Protein AF-A0A7C3ABL1-F1 (afdb_monomer_lite)

Foldseek 3Di:
DDPDDPPVVVVVVVVVVVVVVVVVVVVVVVVVVVVVVVVVVVVQQVQQVVQLVVLVVVLVVQQVVDPCQLPPPQCHSAVPCVPPPDQDKDAHHSPHGQCQPDDPQWGKTKIKGADPPASQKIKIKMWGGHPPHIDIDIDIDGDDPPDLPQELEEEAAEEEAEEADEFFDDDPVVPDPVVDDGHLSNEYEYLAEYEYYYAYERSYEDEYRVPHFYHYYYNYYYPYYGYYDNHRDDNDPPPDPDPAPEAAEAEDPDDDDDDPDDHDHPYHYYD

Structure (mmCIF, N/CA/C/O backbone):
data_AF-A0A7C3ABL1-F1
#
_entry.id   AF-A0A7C3ABL1-F1
#
loop_
_atom_site.group_PDB
_atom_site.id
_atom_site.type_symbol
_atom_site.label_atom_id
_atom_site.label_alt_id
_atom_site.label_comp_id
_atom_site.label_asym_id
_atom_site.label_entity_id
_atom_site.label_seq_id
_atom_site.pdbx_PDB_ins_code
_atom_site.Cartn_x
_atom_site.Cartn_y
_atom_site.Cartn_z
_atom_site.occupancy
_atom_site.B_iso_or_equiv
_atom_site.auth_seq_id
_atom_site.auth_comp_id
_atom_site.auth_asym_id
_atom_site.auth_atom_id
_atom_site.pdbx_PDB_model_num
ATOM 1 N N . MET A 1 1 ? 24.949 4.649 -98.050 1.00 45.03 1 MET A N 1
ATOM 2 C CA . MET A 1 1 ? 24.923 3.691 -96.925 1.00 45.03 1 MET A CA 1
ATOM 3 C C . MET A 1 1 ? 25.414 4.426 -95.684 1.00 45.03 1 MET A C 1
ATOM 5 O O . MET A 1 1 ? 26.609 4.602 -95.516 1.00 45.03 1 MET A O 1
ATOM 9 N N . VAL A 1 2 ? 24.492 4.999 -94.906 1.00 44.59 2 VAL A N 1
ATOM 10 C CA . VAL A 1 2 ? 24.814 5.814 -93.723 1.00 44.59 2 VAL A CA 1
ATOM 11 C C . VAL A 1 2 ? 24.818 4.888 -92.509 1.00 44.59 2 VAL A C 1
ATOM 13 O O . VAL A 1 2 ? 23.758 4.518 -92.013 1.00 44.59 2 VAL A O 1
ATOM 16 N N . LEU A 1 3 ? 26.003 4.484 -92.054 1.00 49.31 3 LEU A N 1
ATOM 17 C CA . LEU A 1 3 ? 26.193 3.806 -90.770 1.00 49.31 3 LEU A CA 1
ATOM 18 C C . LEU A 1 3 ? 26.014 4.849 -89.655 1.00 49.31 3 LEU A C 1
ATOM 20 O O . LEU A 1 3 ? 26.930 5.607 -89.341 1.00 49.31 3 LEU A O 1
ATOM 24 N N . ARG A 1 4 ? 24.796 4.952 -89.106 1.00 54.91 4 ARG A N 1
ATOM 25 C CA . ARG A 1 4 ? 24.509 5.788 -87.931 1.00 54.91 4 ARG A CA 1
ATOM 26 C C . ARG A 1 4 ? 25.200 5.178 -86.705 1.00 54.91 4 ARG A C 1
ATOM 28 O O . ARG A 1 4 ? 24.968 4.021 -86.376 1.00 54.91 4 ARG A O 1
ATOM 35 N N . ARG A 1 5 ? 26.042 5.968 -86.032 1.00 58.97 5 ARG A N 1
ATOM 36 C CA . ARG A 1 5 ? 26.675 5.643 -84.741 1.00 58.97 5 ARG A CA 1
ATOM 37 C C . ARG A 1 5 ? 25.599 5.397 -83.673 1.00 58.97 5 ARG A C 1
ATOM 39 O O . ARG A 1 5 ? 24.963 6.349 -83.230 1.00 58.97 5 ARG A O 1
ATOM 46 N N . HIS A 1 6 ? 25.420 4.144 -83.254 1.00 64.12 6 HIS A N 1
ATOM 47 C CA . HIS A 1 6 ? 24.539 3.751 -82.142 1.00 64.12 6 HIS A CA 1
ATOM 48 C C . HIS A 1 6 ? 25.281 3.633 -80.793 1.00 64.12 6 HIS A C 1
ATOM 50 O O . HIS A 1 6 ? 24.640 3.537 -79.747 1.00 64.12 6 HIS A O 1
ATOM 56 N N . ASP A 1 7 ? 26.613 3.737 -80.795 1.00 69.62 7 ASP A N 1
ATOM 57 C CA . ASP A 1 7 ? 27.464 3.487 -79.619 1.00 69.62 7 ASP A CA 1
ATOM 58 C C . ASP A 1 7 ? 27.276 4.519 -78.491 1.00 69.62 7 ASP A C 1
ATOM 60 O O . ASP A 1 7 ? 27.418 4.200 -77.314 1.00 69.62 7 ASP A O 1
ATOM 64 N N . GLY A 1 8 ? 26.879 5.753 -78.827 1.00 75.25 8 GLY A N 1
ATOM 65 C CA . GLY A 1 8 ? 26.623 6.803 -77.832 1.00 75.25 8 GLY A CA 1
ATOM 66 C C . GLY A 1 8 ? 25.367 6.561 -76.988 1.00 75.25 8 GLY A C 1
ATOM 67 O O . GLY A 1 8 ? 25.322 6.957 -75.826 1.00 75.25 8 GLY A O 1
ATOM 68 N N . ASN A 1 9 ? 24.361 5.871 -77.537 1.00 84.12 9 ASN A N 1
ATOM 69 C CA . ASN A 1 9 ? 23.112 5.617 -76.816 1.00 84.12 9 ASN A CA 1
ATOM 70 C C . ASN A 1 9 ? 23.285 4.517 -75.753 1.00 84.12 9 ASN A C 1
ATOM 72 O O . ASN A 1 9 ? 22.688 4.587 -74.683 1.00 84.12 9 ASN A O 1
ATOM 76 N N . ALA A 1 10 ? 24.155 3.535 -76.009 1.00 84.56 10 ALA A N 1
ATOM 77 C CA . ALA A 1 10 ? 24.455 2.466 -75.056 1.00 84.56 10 ALA A CA 1
ATOM 78 C C . ALA A 1 10 ? 25.129 2.995 -73.776 1.00 84.56 10 ALA A C 1
ATOM 80 O O . ALA A 1 10 ? 24.802 2.548 -72.679 1.00 84.56 10 ALA A O 1
ATOM 81 N N . ILE A 1 11 ? 26.018 3.988 -73.908 1.00 89.19 11 ILE A N 1
ATOM 82 C CA . ILE A 1 11 ? 26.695 4.632 -72.771 1.00 89.19 11 ILE A CA 1
ATOM 83 C C . ILE A 1 11 ? 25.706 5.444 -71.925 1.00 89.19 11 ILE A C 1
ATOM 85 O O . ILE A 1 11 ? 25.774 5.427 -70.700 1.00 89.19 11 ILE A O 1
ATOM 89 N N . LEU A 1 12 ? 24.752 6.135 -72.554 1.00 91.25 12 LEU A N 1
ATOM 90 C CA . LEU A 1 12 ? 23.741 6.899 -71.818 1.00 91.25 12 LEU A CA 1
ATOM 91 C C . LEU A 1 12 ? 22.806 5.985 -71.020 1.00 91.25 12 LEU A C 1
ATOM 93 O O . LEU A 1 12 ? 22.510 6.276 -69.863 1.00 91.25 12 LEU A O 1
ATOM 97 N N . ILE A 1 13 ? 22.389 4.861 -71.608 1.00 93.44 13 ILE A N 1
ATOM 98 C CA . ILE A 1 13 ? 21.539 3.876 -70.929 1.00 93.44 13 ILE A CA 1
ATOM 99 C C . ILE A 1 13 ? 22.289 3.228 -69.760 1.00 93.44 13 ILE A C 1
ATOM 101 O O . ILE A 1 13 ? 21.706 3.062 -68.689 1.00 93.44 13 ILE A O 1
ATOM 105 N N . SER A 1 14 ? 23.574 2.894 -69.926 1.00 94.62 14 SER A N 1
ATOM 106 C CA . SER A 1 14 ? 24.360 2.290 -68.847 1.00 94.62 14 SER A CA 1
ATOM 107 C C . SER A 1 14 ? 24.605 3.266 -67.697 1.00 94.62 14 SER A C 1
ATOM 109 O O . SER A 1 14 ? 24.432 2.883 -66.543 1.00 94.62 14 SER A O 1
ATOM 111 N N . ILE A 1 15 ? 24.920 4.533 -67.984 1.00 95.81 15 ILE A N 1
ATOM 112 C CA . ILE A 1 15 ? 25.065 5.566 -66.950 1.00 95.81 15 ILE A CA 1
ATOM 113 C C . ILE A 1 15 ? 23.743 5.761 -66.216 1.00 95.81 15 ILE A C 1
ATOM 115 O O . ILE A 1 15 ? 23.736 5.748 -64.990 1.00 95.81 15 ILE A O 1
ATOM 119 N N . PHE A 1 16 ? 22.628 5.874 -66.941 1.00 96.81 16 PHE A N 1
ATOM 120 C CA . PHE A 1 16 ? 21.317 6.024 -66.320 1.00 96.81 16 PHE A CA 1
ATOM 121 C C . PHE A 1 16 ? 20.991 4.836 -65.408 1.00 96.81 16 PHE A C 1
ATOM 123 O O . PHE A 1 16 ? 20.639 5.035 -64.248 1.00 96.81 16 PHE A O 1
ATOM 130 N N . ALA A 1 17 ? 21.203 3.605 -65.885 1.00 96.38 17 ALA A N 1
ATOM 131 C CA . ALA A 1 17 ? 20.995 2.397 -65.093 1.00 96.38 17 ALA A CA 1
ATOM 132 C C . ALA A 1 17 ? 21.874 2.368 -63.831 1.00 96.38 17 ALA A C 1
ATOM 134 O O . ALA A 1 17 ? 21.379 2.067 -62.745 1.00 96.38 17 ALA A O 1
ATOM 135 N N . VAL A 1 18 ? 23.155 2.733 -63.947 1.00 97.56 18 VAL A N 1
ATOM 136 C CA . VAL A 1 18 ? 24.080 2.805 -62.806 1.00 97.56 18 VAL A CA 1
ATOM 137 C C . VAL A 1 18 ? 23.655 3.895 -61.823 1.00 97.56 18 VAL A C 1
ATOM 139 O O . VAL A 1 18 ? 23.628 3.647 -60.621 1.00 97.56 18 VAL A O 1
ATOM 142 N N . THR A 1 19 ? 23.270 5.084 -62.294 1.00 97.69 19 THR A N 1
ATOM 143 C CA . THR A 1 19 ? 22.802 6.172 -61.425 1.00 97.69 19 THR A CA 1
ATOM 144 C C . THR A 1 19 ? 21.526 5.785 -60.683 1.00 97.69 19 THR A C 1
ATOM 146 O O . THR A 1 19 ? 21.446 5.985 -59.472 1.00 97.69 19 THR A O 1
ATOM 149 N N . THR A 1 20 ? 20.548 5.177 -61.360 1.00 97.81 20 THR A N 1
ATOM 150 C CA . THR A 1 20 ? 19.328 4.684 -60.707 1.00 97.81 20 THR A CA 1
ATOM 151 C C . THR A 1 20 ? 19.652 3.623 -59.658 1.00 97.81 20 THR A C 1
ATOM 153 O O . THR A 1 20 ? 19.110 3.672 -58.555 1.00 97.81 20 THR A O 1
ATOM 156 N N . LEU A 1 21 ? 20.573 2.705 -59.958 1.00 97.75 21 LEU A N 1
ATOM 157 C CA . LEU A 1 21 ? 20.988 1.661 -59.023 1.00 97.75 21 LEU A CA 1
ATOM 158 C C . LEU A 1 21 ? 21.713 2.237 -57.799 1.00 97.75 21 LEU A C 1
ATOM 160 O O . LEU A 1 21 ? 21.476 1.780 -56.684 1.00 97.75 21 LEU A O 1
ATOM 164 N N . LEU A 1 22 ? 22.527 3.282 -57.973 1.00 97.88 22 LEU A N 1
ATOM 165 C CA . LEU A 1 22 ? 23.173 3.990 -56.863 1.00 97.88 22 LEU A CA 1
ATOM 166 C C . LEU A 1 22 ? 22.161 4.729 -55.977 1.00 97.88 22 LEU A C 1
ATOM 168 O O . LEU A 1 22 ? 22.273 4.674 -54.752 1.00 97.88 22 LEU A O 1
ATOM 172 N N . ILE A 1 23 ? 21.156 5.383 -56.570 1.00 97.81 23 ILE A N 1
ATOM 173 C CA . ILE A 1 23 ? 20.091 6.061 -55.815 1.00 97.81 23 ILE A CA 1
ATOM 174 C C . ILE A 1 23 ? 19.278 5.038 -55.010 1.00 97.81 23 ILE A C 1
ATOM 176 O O . ILE A 1 23 ? 19.061 5.236 -53.814 1.00 97.81 23 ILE A O 1
ATOM 180 N N . LEU A 1 24 ? 18.885 3.923 -55.634 1.00 97.38 24 LEU A N 1
ATOM 181 C CA . LEU A 1 24 ? 18.166 2.835 -54.963 1.00 97.38 24 LEU A CA 1
ATOM 182 C C . LEU A 1 24 ? 19.008 2.196 -53.851 1.00 97.38 24 LEU A C 1
ATOM 184 O O . LEU A 1 24 ? 18.499 1.970 -52.755 1.00 97.38 24 LEU A O 1
ATOM 188 N N . GLY A 1 25 ? 20.298 1.955 -54.102 1.00 97.56 25 GLY A N 1
ATOM 189 C CA . GLY A 1 25 ? 21.221 1.410 -53.107 1.00 97.56 25 GLY A CA 1
ATOM 190 C C . GLY A 1 25 ? 21.386 2.325 -51.890 1.00 97.56 25 GLY A C 1
ATOM 191 O O . GLY A 1 25 ? 21.343 1.854 -50.755 1.00 97.56 25 GLY A O 1
ATOM 192 N N . SER A 1 26 ? 21.499 3.637 -52.113 1.00 96.75 26 SER A N 1
ATOM 193 C CA . SER A 1 26 ? 21.573 4.636 -51.039 1.00 96.75 26 SER A CA 1
ATOM 194 C C . SER A 1 26 ? 20.280 4.693 -50.216 1.00 96.75 26 SER A C 1
ATOM 196 O O . SER A 1 26 ? 20.323 4.649 -48.984 1.00 96.75 26 SER A O 1
ATOM 198 N N . ALA A 1 27 ? 19.119 4.707 -50.881 1.00 96.19 27 ALA A N 1
ATOM 199 C CA . ALA A 1 27 ? 17.820 4.694 -50.211 1.00 96.19 27 ALA A CA 1
ATOM 200 C C . ALA A 1 27 ? 17.627 3.431 -49.353 1.00 96.19 27 ALA A C 1
ATOM 202 O O . ALA A 1 27 ? 17.177 3.526 -48.211 1.00 96.19 27 ALA A O 1
ATOM 203 N N . PHE A 1 28 ? 18.026 2.261 -49.863 1.00 96.62 28 PHE A N 1
ATOM 204 C CA . PHE A 1 28 ? 17.959 1.003 -49.118 1.00 96.62 28 PHE A CA 1
ATOM 205 C C . PHE A 1 28 ? 18.843 1.028 -47.864 1.00 96.62 28 PHE A C 1
ATOM 207 O O . PHE A 1 28 ? 18.377 0.693 -46.775 1.00 96.62 28 PHE A O 1
ATOM 214 N N . LEU A 1 29 ? 20.091 1.497 -47.975 1.00 96.31 29 LEU A N 1
ATOM 215 C CA . LEU A 1 29 ? 20.993 1.614 -46.825 1.00 96.31 29 LEU A CA 1
ATOM 216 C C . LEU A 1 29 ? 20.457 2.603 -45.774 1.00 96.31 29 LEU A C 1
ATOM 218 O O . LEU A 1 29 ? 20.528 2.344 -44.570 1.00 96.31 29 LEU A O 1
ATOM 222 N N . SER A 1 30 ? 19.865 3.715 -46.219 1.00 93.38 30 SER A N 1
ATOM 223 C CA . SER A 1 30 ? 19.194 4.667 -45.329 1.00 93.38 30 SER A CA 1
ATOM 224 C C . SER A 1 30 ? 17.992 4.044 -44.606 1.00 93.38 30 SER A C 1
ATOM 226 O O . SER A 1 30 ? 17.796 4.318 -43.424 1.00 93.38 30 SER A O 1
ATOM 228 N N . SER A 1 31 ? 17.205 3.196 -45.274 1.00 95.12 31 SER A N 1
ATOM 229 C CA . SER A 1 31 ? 16.099 2.470 -44.633 1.00 95.12 31 SER A CA 1
ATOM 230 C C . SER A 1 31 ? 16.612 1.516 -43.556 1.00 95.12 31 SER A C 1
ATOM 232 O O . SER A 1 31 ? 16.148 1.563 -42.423 1.00 95.12 31 SER A O 1
ATOM 234 N N . VAL A 1 32 ? 17.635 0.713 -43.868 1.00 94.75 32 VAL A N 1
ATOM 235 C C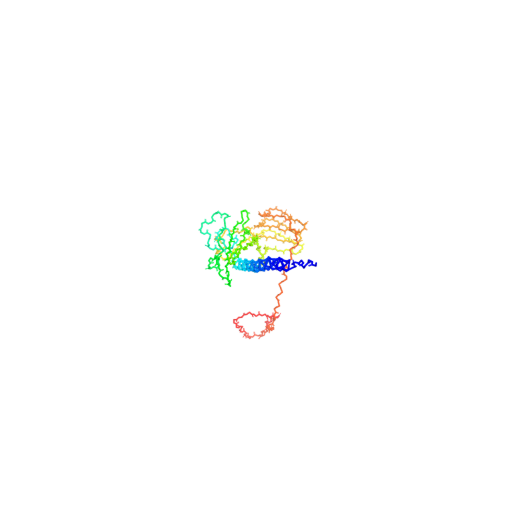A . VAL A 1 32 ? 18.209 -0.257 -42.918 1.00 94.75 32 VAL A CA 1
ATOM 236 C C . VAL A 1 32 ? 18.782 0.441 -41.684 1.00 94.75 32 VAL A C 1
ATOM 238 O O . VAL A 1 32 ? 18.549 0.013 -40.555 1.00 94.75 32 VAL A O 1
ATOM 241 N N . THR A 1 33 ? 19.517 1.538 -41.870 1.00 93.06 33 THR A N 1
ATOM 242 C CA . THR A 1 33 ? 20.060 2.306 -40.737 1.00 93.06 33 THR A CA 1
ATOM 243 C C . THR A 1 33 ? 18.963 2.916 -39.864 1.00 93.06 33 THR A C 1
ATOM 245 O O . THR A 1 33 ? 19.099 2.929 -38.638 1.00 93.06 33 THR A O 1
ATOM 248 N N . PHE A 1 34 ? 17.861 3.374 -40.463 1.00 93.19 34 PHE A N 1
ATOM 249 C CA . PHE A 1 34 ? 16.695 3.855 -39.728 1.00 93.19 34 PHE A CA 1
ATOM 250 C C . PHE A 1 34 ? 16.015 2.731 -38.935 1.00 93.19 34 PHE A C 1
ATOM 252 O O . PHE A 1 34 ? 15.737 2.907 -37.748 1.00 93.19 34 PHE A O 1
ATOM 259 N N . ASP A 1 35 ? 15.835 1.559 -39.543 1.00 93.81 35 ASP A N 1
ATOM 260 C CA . ASP A 1 35 ? 15.212 0.402 -38.898 1.00 93.81 35 ASP A CA 1
ATOM 261 C C . ASP A 1 35 ? 16.040 -0.106 -37.711 1.00 93.81 35 ASP A C 1
ATOM 263 O O . ASP A 1 35 ? 15.492 -0.343 -36.634 1.00 93.81 35 ASP A O 1
ATOM 267 N N . ILE A 1 36 ? 17.369 -0.183 -37.852 1.00 91.69 36 ILE A N 1
ATOM 268 C CA . ILE A 1 36 ? 18.276 -0.557 -36.753 1.00 91.69 36 ILE A CA 1
ATOM 269 C C . ILE A 1 36 ? 18.172 0.445 -35.597 1.00 91.69 36 ILE A C 1
ATOM 271 O O . ILE A 1 36 ? 18.098 0.054 -34.428 1.00 91.69 36 ILE A O 1
ATOM 275 N N . LYS A 1 37 ? 18.145 1.745 -35.907 1.00 91.00 37 LYS A N 1
ATOM 276 C CA . LYS A 1 37 ? 18.032 2.798 -34.893 1.00 91.00 37 LYS A CA 1
ATOM 277 C C . LYS A 1 37 ? 16.700 2.713 -34.150 1.00 91.00 37 LYS A C 1
ATOM 279 O O . LYS A 1 37 ? 16.681 2.778 -32.921 1.00 91.00 37 LYS A O 1
ATOM 284 N N . ASN A 1 38 ? 15.607 2.506 -34.880 1.00 91.25 38 ASN A N 1
ATOM 285 C CA . ASN A 1 38 ? 14.285 2.330 -34.293 1.00 91.25 38 ASN A CA 1
ATOM 286 C C . ASN A 1 38 ? 14.213 1.071 -33.431 1.00 91.25 38 ASN A C 1
ATOM 288 O O . ASN A 1 38 ? 13.704 1.140 -32.317 1.00 91.25 38 ASN A O 1
ATOM 292 N N . ALA A 1 39 ? 14.760 -0.055 -33.895 1.00 92.06 39 ALA A N 1
ATOM 293 C CA . ALA A 1 39 ? 14.796 -1.296 -33.128 1.00 92.06 39 ALA A CA 1
ATOM 294 C C . ALA A 1 39 ? 15.564 -1.126 -31.805 1.00 92.06 39 ALA A C 1
ATOM 296 O O . ALA A 1 39 ? 15.082 -1.543 -30.752 1.00 92.06 39 ALA A O 1
ATOM 297 N N . SER A 1 40 ? 16.711 -0.437 -31.831 1.00 90.38 40 SER A N 1
ATOM 298 C CA . SER A 1 40 ? 17.459 -0.089 -30.616 1.00 90.38 40 SER A CA 1
ATOM 299 C C . SER A 1 40 ? 16.643 0.798 -29.670 1.00 90.38 40 SER A C 1
ATOM 301 O O . SER A 1 40 ? 16.604 0.537 -28.468 1.00 90.38 40 SER A O 1
ATOM 303 N N . TRP A 1 41 ? 15.944 1.813 -30.181 1.00 90.75 41 TRP A N 1
ATOM 304 C CA . TRP A 1 41 ? 15.086 2.669 -29.358 1.00 90.75 41 TRP A CA 1
ATOM 305 C C . TRP A 1 41 ? 13.919 1.912 -28.727 1.00 90.75 41 TRP A C 1
ATOM 307 O O . TRP A 1 41 ? 13.630 2.128 -27.551 1.00 90.75 41 TRP A O 1
ATOM 317 N N . GLN A 1 42 ? 13.288 0.996 -29.466 1.00 92.12 42 GLN A N 1
ATOM 318 C CA . GLN A 1 42 ? 12.236 0.134 -28.923 1.00 92.12 42 GLN A CA 1
ATOM 319 C C . GLN A 1 42 ? 12.780 -0.761 -27.808 1.00 92.12 42 GLN A C 1
ATOM 321 O O . GLN A 1 42 ? 12.179 -0.833 -26.738 1.00 92.12 42 GLN A O 1
ATOM 326 N N . LEU A 1 43 ? 13.951 -1.370 -28.009 1.00 93.44 43 LEU A N 1
ATOM 327 C CA . LEU A 1 43 ? 14.598 -2.195 -26.991 1.00 93.44 43 LEU A CA 1
ATOM 328 C C . LEU A 1 43 ? 14.885 -1.394 -25.712 1.00 93.44 43 LEU A C 1
ATOM 330 O O . LEU A 1 43 ? 14.506 -1.824 -24.624 1.00 93.44 43 LEU A O 1
ATOM 334 N N . HIS A 1 44 ? 15.479 -0.203 -25.822 1.00 93.50 44 HIS A N 1
ATOM 335 C CA . HIS A 1 44 ? 15.767 0.636 -24.653 1.00 93.50 44 HIS A CA 1
ATOM 336 C C . HIS A 1 44 ? 14.500 1.167 -23.972 1.00 93.50 44 HIS A C 1
ATOM 338 O O . HIS A 1 44 ? 14.472 1.306 -22.750 1.00 93.50 44 HIS A O 1
ATOM 344 N N . ARG A 1 45 ? 13.424 1.413 -24.726 1.00 94.69 45 ARG A N 1
ATOM 345 C CA . ARG A 1 45 ? 12.126 1.805 -24.164 1.00 94.69 45 ARG A CA 1
ATOM 346 C C . ARG A 1 45 ? 11.506 0.676 -23.343 1.00 94.69 45 ARG A C 1
ATOM 348 O O . ARG A 1 45 ? 11.020 0.928 -22.244 1.00 94.69 45 ARG A O 1
ATOM 355 N N . VAL A 1 46 ? 11.557 -0.556 -23.847 1.00 95.75 46 VAL A N 1
ATOM 356 C CA . VAL A 1 46 ? 11.091 -1.748 -23.122 1.00 95.75 46 VAL A CA 1
ATOM 357 C C . VAL A 1 46 ? 11.936 -1.984 -21.866 1.00 95.75 46 VAL A C 1
ATOM 359 O O . VAL A 1 46 ? 11.391 -2.237 -20.798 1.00 95.75 46 VAL A O 1
ATOM 362 N N . GLN A 1 47 ? 13.257 -1.811 -21.946 1.00 96.25 47 GLN A N 1
ATOM 363 C CA . GLN A 1 47 ? 14.126 -1.875 -20.764 1.00 96.25 47 GLN A CA 1
ATOM 364 C C . GLN A 1 47 ? 13.763 -0.809 -19.719 1.00 96.25 47 GLN A C 1
ATOM 366 O O . GLN A 1 47 ? 13.632 -1.130 -18.543 1.00 96.25 47 GLN A O 1
ATOM 371 N N . ALA A 1 48 ? 13.560 0.447 -20.133 1.00 97.00 48 ALA A N 1
ATOM 372 C CA . ALA A 1 48 ? 13.153 1.524 -19.232 1.00 97.00 48 ALA A CA 1
ATOM 373 C C . ALA A 1 48 ? 11.799 1.236 -18.556 1.00 97.00 48 ALA A C 1
ATOM 375 O O . ALA A 1 48 ? 11.637 1.532 -17.373 1.00 97.00 48 ALA A O 1
ATOM 376 N N . PHE A 1 49 ? 10.855 0.617 -19.277 1.00 97.50 49 PHE A N 1
ATOM 377 C CA . PHE A 1 49 ? 9.587 0.150 -18.713 1.00 97.50 49 PHE A CA 1
ATOM 378 C C . PHE A 1 49 ? 9.807 -0.870 -17.587 1.00 97.50 49 PHE A C 1
ATOM 380 O O . PHE A 1 49 ? 9.332 -0.652 -16.475 1.00 97.50 49 PHE A O 1
ATOM 387 N N . TYR A 1 50 ? 10.583 -1.929 -17.839 1.00 97.81 50 TYR A N 1
ATOM 388 C CA . TYR A 1 50 ? 10.850 -2.961 -16.830 1.00 97.81 50 TYR A CA 1
ATOM 389 C C . TYR A 1 50 ? 11.615 -2.427 -15.614 1.00 97.81 50 TYR A C 1
ATOM 391 O O . TYR A 1 50 ? 11.374 -2.862 -14.491 1.00 97.81 50 TYR A O 1
ATOM 399 N N . LEU A 1 51 ? 12.505 -1.452 -15.809 1.00 97.94 51 LEU A N 1
ATOM 400 C CA . LEU A 1 51 ? 13.193 -0.775 -14.707 1.00 97.94 51 LEU A CA 1
ATOM 401 C C . LEU A 1 51 ? 12.217 0.017 -13.827 1.00 97.94 51 LEU A C 1
ATOM 403 O O . LEU A 1 51 ? 12.308 -0.048 -12.602 1.00 97.94 51 LEU A O 1
ATOM 407 N N . ALA A 1 52 ? 11.259 0.724 -14.434 1.00 97.56 52 ALA A N 1
ATOM 408 C CA . ALA A 1 52 ? 10.208 1.414 -13.688 1.00 97.56 52 ALA A CA 1
ATOM 409 C C . ALA A 1 52 ? 9.306 0.417 -12.935 1.00 97.56 52 ALA A C 1
ATOM 411 O O . ALA A 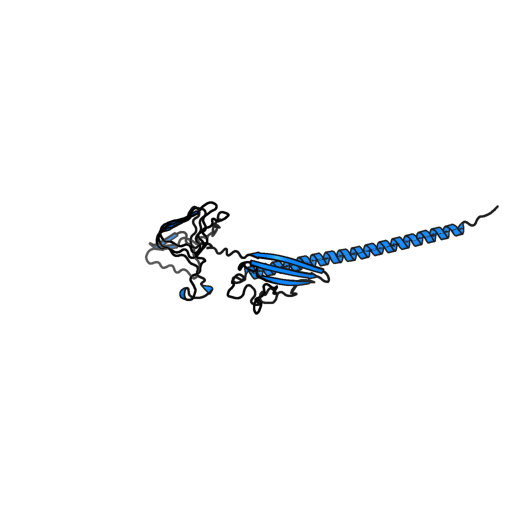1 52 ? 8.944 0.648 -11.785 1.00 97.56 52 ALA A O 1
ATOM 412 N N . GLU A 1 53 ? 8.972 -0.721 -13.547 1.00 97.56 53 GLU A N 1
ATOM 413 C CA . GLU A 1 53 ? 8.183 -1.777 -12.901 1.00 97.56 53 GLU A CA 1
ATOM 414 C C . GLU A 1 53 ? 8.925 -2.404 -11.708 1.00 97.56 53 GLU A C 1
ATOM 416 O O . GLU A 1 53 ? 8.343 -2.604 -10.641 1.00 97.56 53 GLU A O 1
ATOM 421 N N . ALA A 1 54 ? 10.231 -2.648 -11.840 1.00 96.25 54 ALA A N 1
ATOM 422 C CA . ALA A 1 54 ? 11.064 -3.122 -10.738 1.00 96.25 54 ALA A CA 1
ATOM 423 C C . ALA A 1 54 ? 11.069 -2.132 -9.561 1.00 96.25 54 ALA A C 1
ATOM 425 O O . ALA A 1 54 ? 10.945 -2.546 -8.405 1.00 96.25 54 ALA A O 1
ATOM 426 N N . GLY A 1 55 ? 11.146 -0.828 -9.848 1.00 95.50 55 GLY A N 1
ATOM 427 C CA . GLY A 1 55 ? 11.040 0.216 -8.832 1.00 95.50 55 GLY A CA 1
ATOM 428 C C . GLY A 1 55 ? 9.684 0.227 -8.128 1.00 95.50 55 GLY A C 1
ATOM 429 O O . GLY A 1 55 ? 9.643 0.268 -6.900 1.00 95.50 55 GLY A O 1
ATOM 430 N N . VAL A 1 56 ? 8.583 0.103 -8.876 1.00 96.19 56 VAL A N 1
ATOM 431 C CA . VAL A 1 56 ? 7.233 -0.061 -8.310 1.00 96.19 56 VAL A CA 1
ATOM 432 C C . VAL A 1 56 ? 7.162 -1.276 -7.383 1.00 96.19 56 VAL A C 1
ATOM 434 O O . VAL A 1 56 ? 6.702 -1.157 -6.250 1.00 96.19 56 VAL A O 1
ATOM 437 N N . ASN A 1 57 ? 7.639 -2.438 -7.828 1.00 95.38 57 ASN A N 1
ATOM 438 C CA . ASN A 1 57 ? 7.568 -3.671 -7.044 1.00 95.38 57 ASN A CA 1
ATOM 439 C C . ASN A 1 57 ? 8.398 -3.588 -5.757 1.00 95.38 57 ASN A C 1
ATOM 441 O O . ASN A 1 57 ? 7.938 -4.012 -4.694 1.00 95.38 57 ASN A O 1
ATOM 445 N N . ARG A 1 58 ? 9.599 -2.997 -5.825 1.00 93.00 58 ARG A N 1
ATOM 446 C CA . ARG A 1 58 ? 10.423 -2.731 -4.637 1.00 93.00 58 ARG A CA 1
ATOM 447 C C . ARG A 1 58 ? 9.704 -1.810 -3.660 1.00 93.00 58 ARG A C 1
ATOM 449 O O . ARG A 1 58 ? 9.685 -2.089 -2.468 1.00 93.00 58 ARG A O 1
ATOM 456 N N . ALA A 1 59 ? 9.086 -0.753 -4.168 1.00 91.69 59 ALA A N 1
ATOM 457 C CA . ALA A 1 59 ? 8.364 0.212 -3.359 1.00 91.69 59 ALA A CA 1
ATOM 458 C C . ALA A 1 59 ? 7.136 -0.391 -2.674 1.00 91.69 59 ALA A C 1
ATOM 460 O O . ALA A 1 59 ? 6.960 -0.208 -1.477 1.00 91.69 59 ALA A O 1
ATOM 461 N N . ILE A 1 60 ? 6.340 -1.190 -3.390 1.00 90.19 60 ILE A N 1
ATOM 462 C CA . ILE A 1 60 ? 5.219 -1.930 -2.795 1.00 90.19 60 ILE A CA 1
ATOM 463 C C . ILE A 1 60 ? 5.722 -2.880 -1.704 1.00 90.19 60 ILE A C 1
ATOM 465 O O . ILE A 1 60 ? 5.099 -2.985 -0.652 1.00 90.19 60 ILE A O 1
ATOM 469 N N . LYS A 1 61 ? 6.850 -3.567 -1.924 1.00 88.94 61 LYS A N 1
ATOM 470 C CA . LYS A 1 61 ? 7.453 -4.436 -0.906 1.00 88.94 61 LYS A CA 1
ATOM 471 C C . LYS A 1 61 ? 7.897 -3.646 0.331 1.00 88.94 61 LYS A C 1
ATOM 473 O O . LYS A 1 61 ? 7.635 -4.100 1.437 1.00 88.94 61 LYS A O 1
ATOM 478 N N . ALA A 1 62 ? 8.543 -2.496 0.146 1.00 85.94 62 ALA A N 1
ATOM 479 C CA . ALA A 1 62 ? 8.970 -1.634 1.246 1.00 85.94 62 ALA A CA 1
ATOM 480 C C . ALA A 1 62 ? 7.761 -1.131 2.053 1.00 85.94 62 ALA A C 1
ATOM 482 O O . ALA A 1 62 ? 7.709 -1.344 3.258 1.00 85.94 62 ALA A O 1
ATOM 483 N N . LEU A 1 63 ? 6.739 -0.601 1.374 1.00 84.94 63 LEU A N 1
ATOM 484 C CA . LEU A 1 63 ? 5.507 -0.105 1.998 1.00 84.94 63 LEU A CA 1
ATOM 485 C C . LEU A 1 63 ? 4.692 -1.193 2.709 1.00 84.94 63 LEU A C 1
ATOM 487 O O . LEU A 1 63 ? 3.956 -0.894 3.634 1.00 84.94 63 LEU A O 1
ATOM 491 N N . ARG A 1 64 ? 4.785 -2.458 2.284 1.00 82.44 64 ARG A N 1
ATOM 492 C CA . ARG A 1 64 ? 4.135 -3.577 2.991 1.00 82.44 64 ARG A CA 1
ATOM 493 C C . ARG A 1 64 ? 4.850 -3.976 4.278 1.00 82.44 64 ARG A C 1
ATOM 495 O O . ARG A 1 64 ? 4.221 -4.577 5.140 1.00 82.44 64 ARG A O 1
ATOM 502 N N . ASN A 1 65 ? 6.153 -3.728 4.355 1.00 78.50 65 ASN A N 1
ATOM 503 C CA . ASN A 1 65 ? 6.967 -4.068 5.519 1.00 78.50 65 ASN A CA 1
ATOM 504 C C . ASN A 1 65 ? 7.033 -2.922 6.533 1.00 78.50 65 ASN A C 1
ATOM 506 O O . ASN A 1 65 ? 7.362 -3.162 7.690 1.00 78.50 65 ASN A O 1
ATOM 510 N N . ASP A 1 66 ? 6.757 -1.700 6.091 1.00 74.00 66 ASP A N 1
ATOM 511 C CA . ASP A 1 66 ? 6.569 -0.548 6.956 1.00 74.00 66 ASP A CA 1
ATOM 512 C C . ASP A 1 66 ? 5.141 -0.592 7.522 1.00 74.00 66 ASP A C 1
ATOM 514 O O . ASP A 1 66 ? 4.183 -0.687 6.761 1.00 74.00 66 ASP A O 1
ATOM 518 N N . LEU A 1 67 ? 4.981 -0.603 8.845 1.00 64.94 67 LEU A N 1
ATOM 519 C CA . LEU A 1 67 ? 3.662 -0.592 9.494 1.00 64.94 67 LEU A CA 1
ATOM 520 C C . LEU A 1 67 ? 3.161 0.833 9.753 1.00 64.94 67 LEU A C 1
ATOM 522 O O . LEU A 1 67 ? 1.962 1.039 9.917 1.00 64.94 67 LEU A O 1
ATOM 526 N N . ASP A 1 68 ? 4.062 1.813 9.725 1.00 66.88 68 ASP A N 1
ATOM 527 C CA . ASP A 1 68 ? 3.813 3.183 10.165 1.00 66.88 68 ASP A CA 1
ATOM 528 C C . ASP A 1 68 ? 3.713 4.155 8.988 1.00 66.88 68 ASP A C 1
ATOM 530 O O . ASP A 1 68 ? 3.578 5.368 9.178 1.00 66.88 68 ASP A O 1
ATOM 534 N N . TRP A 1 69 ? 3.713 3.642 7.752 1.00 69.94 69 TRP A N 1
ATOM 535 C CA . TRP A 1 69 ? 3.622 4.464 6.548 1.00 69.94 69 TRP A CA 1
ATOM 536 C C . TRP A 1 69 ? 2.361 5.318 6.455 1.00 69.94 69 TRP A C 1
ATOM 538 O O . TRP A 1 69 ? 2.374 6.367 5.811 1.00 69.94 69 TRP A O 1
ATOM 548 N N . THR A 1 70 ? 1.304 4.898 7.143 1.00 63.94 70 THR A N 1
ATOM 549 C CA . THR A 1 70 ? 0.013 5.585 7.255 1.00 63.94 70 THR A CA 1
ATOM 550 C C . THR A 1 70 ? -0.083 6.509 8.463 1.00 63.94 70 THR A C 1
ATOM 552 O O . THR A 1 70 ? -1.024 7.299 8.559 1.00 63.94 70 THR A O 1
ATOM 555 N N . SER A 1 71 ? 0.855 6.415 9.409 1.00 57.22 71 SER A N 1
ATOM 556 C CA . SER A 1 71 ? 0.782 7.165 10.654 1.00 57.22 71 SER A CA 1
ATOM 557 C C . SER A 1 71 ? 1.138 8.634 10.401 1.00 57.22 71 SER A C 1
ATOM 559 O O . SER A 1 71 ? 2.211 8.997 9.908 1.00 57.22 71 SER A O 1
ATOM 561 N N . PHE A 1 72 ? 0.198 9.524 10.723 1.00 51.50 72 PHE A N 1
ATOM 562 C CA . PHE A 1 72 ? 0.396 10.968 10.558 1.00 51.50 72 PHE A CA 1
ATOM 563 C C . PHE A 1 72 ? 1.385 11.548 11.568 1.00 51.50 72 PHE A C 1
ATOM 565 O O . PHE A 1 72 ? 1.984 12.589 11.290 1.00 51.50 72 PHE A O 1
ATOM 572 N N . ASN A 1 73 ? 1.565 10.858 12.698 1.00 45.97 73 ASN A N 1
ATOM 573 C CA . ASN A 1 73 ? 2.220 11.387 13.887 1.00 45.97 73 ASN A CA 1
ATOM 574 C C . ASN A 1 73 ? 3.683 10.959 14.067 1.00 45.97 73 ASN A C 1
ATOM 576 O O . ASN A 1 73 ? 4.355 11.609 14.859 1.00 45.97 73 ASN A O 1
ATOM 580 N N . ASP A 1 74 ? 4.194 9.959 13.334 1.00 45.69 74 ASP A N 1
ATOM 581 C CA . ASP A 1 74 ? 5.580 9.477 13.523 1.00 45.69 74 ASP A CA 1
ATOM 582 C C . ASP A 1 74 ? 6.438 9.472 12.244 1.00 45.69 74 ASP A C 1
ATOM 584 O O . ASP A 1 74 ? 7.478 8.832 12.152 1.00 45.69 74 ASP A O 1
ATOM 588 N N . GLY A 1 75 ? 6.037 10.245 11.231 1.00 44.25 75 GLY A N 1
ATOM 589 C CA . GLY A 1 75 ? 6.866 10.415 10.038 1.00 44.25 75 GLY A CA 1
ATOM 590 C C . GLY A 1 75 ? 6.842 9.211 9.096 1.00 44.25 75 GLY A C 1
ATOM 591 O O . GLY A 1 75 ? 7.873 8.617 8.823 1.00 44.25 75 GLY A O 1
ATOM 592 N N . SER A 1 76 ? 5.657 8.924 8.551 1.00 43.88 76 SER A N 1
ATOM 593 C CA . SER A 1 76 ? 5.371 8.174 7.315 1.00 43.88 76 SER A CA 1
ATOM 594 C C . SER A 1 76 ? 6.551 7.504 6.580 1.00 43.88 76 SER A C 1
ATOM 596 O O . SER A 1 76 ? 7.365 8.199 5.973 1.00 43.88 76 SER A O 1
ATOM 598 N N . ALA A 1 77 ? 6.490 6.179 6.439 1.00 46.47 77 ALA A N 1
ATOM 599 C CA . ALA A 1 77 ? 6.815 5.347 5.259 1.00 46.47 77 ALA A CA 1
ATOM 600 C C . ALA A 1 77 ? 8.277 5.234 4.826 1.00 46.47 77 ALA A C 1
ATOM 602 O O . ALA A 1 77 ? 8.661 4.344 4.067 1.00 46.47 77 ALA A O 1
ATOM 603 N N . THR A 1 78 ? 9.047 6.241 5.194 1.00 51.56 78 THR A N 1
ATOM 604 C CA . THR A 1 78 ? 10.409 6.526 4.809 1.00 51.56 78 THR A CA 1
ATOM 605 C C . THR A 1 78 ? 10.847 7.593 5.798 1.00 51.56 78 THR A C 1
ATOM 607 O O . THR A 1 78 ? 10.371 8.726 5.730 1.00 51.56 78 THR A O 1
ATOM 610 N N . ASN A 1 79 ? 11.773 7.280 6.694 1.00 48.75 79 ASN A N 1
ATOM 611 C CA . ASN A 1 79 ? 12.286 8.186 7.737 1.00 48.75 79 ASN A CA 1
ATOM 612 C C . ASN A 1 79 ? 12.915 9.502 7.205 1.00 48.75 79 ASN A C 1
ATOM 614 O O . ASN A 1 79 ? 13.502 10.275 7.955 1.00 48.75 79 ASN A O 1
ATOM 618 N N . ASN A 1 80 ? 12.799 9.768 5.904 1.00 49.50 80 ASN A N 1
ATOM 619 C CA . ASN A 1 80 ? 13.224 10.953 5.182 1.00 49.50 80 ASN A CA 1
ATOM 620 C C . ASN A 1 80 ? 12.099 12.010 5.059 1.00 49.50 80 ASN A C 1
ATOM 622 O O . ASN A 1 80 ? 12.044 12.768 4.094 1.00 49.50 80 ASN A O 1
ATOM 626 N N . ARG A 1 81 ? 11.181 12.084 6.037 1.00 56.22 81 ARG A N 1
ATOM 627 C CA . ARG A 1 81 ? 10.200 13.183 6.148 1.00 56.22 81 ARG A CA 1
ATOM 628 C C . ARG A 1 81 ? 10.803 14.450 6.769 1.00 56.22 81 ARG A C 1
ATOM 630 O O . ARG A 1 81 ? 10.071 15.393 7.055 1.00 56.22 81 ARG A O 1
ATOM 637 N N . GLN A 1 82 ? 12.111 14.503 7.021 1.00 45.91 82 GLN A N 1
ATOM 638 C CA . GLN A 1 82 ? 12.740 15.617 7.733 1.00 45.91 82 GLN A CA 1
ATOM 639 C C . GLN A 1 82 ? 12.746 16.892 6.859 1.00 45.91 82 GLN A C 1
ATOM 641 O O . GLN A 1 82 ? 13.733 17.226 6.215 1.00 45.91 82 GLN A O 1
ATOM 646 N N . GLY A 1 83 ? 11.596 17.578 6.806 1.00 48.44 83 GLY A N 1
ATOM 647 C CA . GLY A 1 83 ? 11.356 18.824 6.070 1.00 48.44 83 GLY A CA 1
ATOM 648 C C . GLY A 1 83 ? 10.211 18.811 5.045 1.00 48.44 83 GLY A C 1
ATOM 649 O O . GLY A 1 83 ? 9.915 19.866 4.492 1.00 48.44 83 GLY A O 1
ATOM 650 N N . ALA A 1 84 ? 9.546 17.679 4.781 1.00 47.53 84 ALA A N 1
ATOM 651 C CA . ALA A 1 84 ? 8.452 17.612 3.802 1.00 47.53 84 ALA A CA 1
ATOM 652 C C . ALA A 1 84 ? 7.096 17.938 4.457 1.00 47.53 84 ALA A C 1
ATOM 654 O O . ALA A 1 84 ? 6.271 17.058 4.711 1.00 47.53 84 ALA A O 1
ATOM 655 N N . GLU A 1 85 ? 6.887 19.215 4.778 1.00 52.56 85 GLU A N 1
ATOM 656 C CA . GLU A 1 85 ? 5.546 19.751 5.066 1.00 52.56 85 GLU A CA 1
ATOM 657 C C . GLU A 1 85 ? 4.740 20.018 3.784 1.00 52.56 85 GLU A C 1
ATOM 659 O O . GLU A 1 85 ? 3.527 20.208 3.835 1.00 52.56 85 GLU A O 1
ATOM 664 N N . ASP A 1 86 ? 5.397 19.949 2.626 1.00 56.16 86 ASP A N 1
ATOM 665 C CA . ASP A 1 86 ? 4.762 20.064 1.325 1.00 56.16 86 ASP A CA 1
ATOM 666 C C . ASP A 1 86 ? 4.363 18.691 0.784 1.00 56.16 86 ASP A C 1
ATOM 668 O O . ASP A 1 86 ? 5.110 17.715 0.866 1.00 56.16 86 ASP A O 1
ATOM 672 N N . PHE A 1 87 ? 3.185 18.632 0.166 1.00 63.12 87 PHE A N 1
ATOM 673 C CA . PHE A 1 87 ? 2.670 17.514 -0.629 1.00 63.12 87 PHE A CA 1
ATOM 674 C C . PHE A 1 87 ? 3.496 17.277 -1.910 1.00 63.12 87 PHE A C 1
ATOM 676 O O . PHE A 1 87 ? 2.944 17.035 -2.984 1.00 63.12 87 PHE A O 1
ATOM 683 N N . ASP A 1 88 ? 4.816 17.382 -1.819 1.00 80.75 88 ASP A N 1
ATOM 684 C CA . ASP A 1 88 ? 5.771 17.242 -2.901 1.00 80.75 88 ASP A CA 1
ATOM 685 C C . ASP A 1 88 ? 6.366 15.834 -2.951 1.00 80.75 88 ASP A C 1
ATOM 687 O O . ASP A 1 88 ? 6.179 14.996 -2.067 1.00 80.75 88 ASP A O 1
ATOM 691 N N . TRP A 1 89 ? 7.034 15.544 -4.065 1.00 86.31 89 TRP A N 1
ATOM 692 C CA . TRP A 1 89 ? 7.636 14.240 -4.310 1.00 86.31 89 TRP A CA 1
ATOM 693 C C . TRP A 1 89 ? 8.956 14.099 -3.549 1.00 86.31 89 TRP A C 1
ATOM 695 O O . TRP A 1 89 ? 9.891 14.853 -3.806 1.00 86.31 89 TRP A O 1
ATOM 705 N N . TYR A 1 90 ? 9.069 13.075 -2.707 1.00 85.31 90 TYR A N 1
ATOM 706 C CA . TYR A 1 90 ? 10.291 12.716 -1.981 1.00 85.31 90 TYR A CA 1
ATOM 707 C C . TYR A 1 90 ? 10.745 11.295 -2.352 1.00 85.31 90 TYR A C 1
ATOM 709 O O . TYR A 1 90 ? 9.917 10.487 -2.776 1.00 85.31 90 TYR A O 1
ATOM 717 N N . PRO A 1 91 ? 12.047 10.964 -2.285 1.00 88.75 91 PRO A N 1
ATOM 718 C CA . PRO A 1 91 ? 12.524 9.627 -2.628 1.00 88.75 91 PRO A CA 1
ATOM 719 C C . PRO A 1 91 ? 12.027 8.570 -1.632 1.00 88.75 91 PRO A C 1
ATOM 721 O O . PRO A 1 91 ? 11.916 8.834 -0.438 1.00 88.75 91 PRO A O 1
ATOM 724 N N . LEU A 1 92 ? 11.759 7.355 -2.121 1.00 87.38 92 LEU A N 1
ATOM 725 C CA . LEU A 1 92 ? 11.537 6.204 -1.242 1.00 87.38 92 LEU A CA 1
ATOM 726 C C . LEU A 1 92 ? 12.826 5.905 -0.457 1.00 87.38 92 LEU A C 1
ATOM 728 O O . LEU A 1 92 ? 13.897 5.869 -1.058 1.00 87.38 92 LEU A O 1
ATOM 732 N N . TYR A 1 93 ? 12.714 5.607 0.836 1.00 84.44 93 TYR A N 1
ATOM 733 C CA . TYR A 1 93 ? 13.809 5.138 1.686 1.00 84.44 93 TYR A CA 1
ATOM 734 C C . TYR A 1 93 ? 13.471 3.758 2.257 1.00 84.44 93 TYR A C 1
ATOM 736 O O . TYR A 1 93 ? 12.502 3.626 2.997 1.00 84.44 93 TYR A O 1
ATOM 744 N N . ASP A 1 94 ? 14.270 2.738 1.945 1.00 78.56 94 ASP A N 1
ATOM 745 C CA . ASP A 1 94 ? 14.107 1.368 2.471 1.00 78.56 94 ASP A CA 1
ATOM 746 C C . ASP A 1 94 ? 15.353 0.878 3.233 1.00 78.56 94 ASP A C 1
ATOM 748 O O . ASP A 1 94 ? 15.729 -0.293 3.187 1.00 78.56 94 ASP A O 1
ATOM 752 N N . GLY A 1 95 ? 16.016 1.810 3.923 1.00 76.81 95 GLY A N 1
ATOM 753 C CA . GLY A 1 95 ? 17.358 1.649 4.492 1.00 76.81 95 GLY A CA 1
ATOM 754 C C . GLY A 1 95 ? 18.432 2.364 3.669 1.00 76.81 95 GLY A C 1
ATOM 755 O O . GLY A 1 95 ? 19.505 2.660 4.189 1.00 76.81 95 GLY A O 1
ATOM 756 N N . GLN A 1 96 ? 18.124 2.690 2.411 1.00 81.94 96 GLN A N 1
ATOM 757 C CA . GLN A 1 96 ? 18.856 3.624 1.556 1.00 81.94 96 GLN A CA 1
ATOM 758 C C . GLN A 1 96 ? 17.870 4.375 0.652 1.00 81.94 96 GLN A C 1
ATOM 760 O O . GLN A 1 96 ? 16.786 3.867 0.360 1.00 81.94 96 GLN A O 1
ATOM 765 N N . ASP A 1 97 ? 18.249 5.566 0.183 1.00 84.06 97 ASP A N 1
ATOM 766 C CA . ASP A 1 97 ? 17.447 6.304 -0.796 1.00 84.06 97 ASP A CA 1
ATOM 767 C C . ASP A 1 97 ? 17.377 5.534 -2.124 1.00 84.06 97 ASP A C 1
ATOM 769 O O . ASP A 1 97 ? 18.392 5.154 -2.715 1.00 84.06 97 ASP A O 1
ATOM 773 N N . VAL A 1 98 ? 16.164 5.339 -2.637 1.00 86.56 98 VAL A N 1
ATOM 774 C CA . VAL A 1 98 ? 15.905 4.655 -3.909 1.00 86.56 98 VAL A CA 1
ATOM 775 C C . VAL A 1 98 ? 15.975 5.668 -5.055 1.00 86.56 98 VAL A C 1
ATOM 777 O O . VAL A 1 98 ? 14.994 5.946 -5.751 1.00 86.56 98 VAL A O 1
ATOM 780 N N . VAL A 1 99 ? 17.165 6.236 -5.247 1.00 92.12 99 VAL A N 1
ATOM 781 C CA . VAL A 1 99 ? 17.481 7.212 -6.298 1.00 92.12 99 VAL A CA 1
ATOM 782 C C . VAL A 1 99 ? 18.555 6.643 -7.214 1.00 92.12 99 VAL A C 1
ATOM 784 O O . VAL A 1 99 ? 19.626 6.266 -6.753 1.00 92.12 99 VAL A O 1
ATOM 787 N N . ASP A 1 100 ? 18.252 6.574 -8.515 1.00 93.75 100 ASP A N 1
ATOM 788 C CA . ASP A 1 100 ? 19.146 6.052 -9.554 1.00 93.75 100 ASP A CA 1
ATOM 789 C C . ASP A 1 100 ? 19.778 4.691 -9.194 1.00 93.75 100 ASP A C 1
ATOM 791 O O . ASP A 1 100 ? 20.938 4.401 -9.494 1.00 93.75 100 ASP A O 1
ATOM 795 N N . VAL A 1 101 ? 18.978 3.813 -8.583 1.00 94.00 101 VAL A N 1
ATOM 796 C CA . VAL A 1 101 ? 19.395 2.457 -8.229 1.00 94.00 101 VAL A CA 1
ATOM 797 C C . VAL A 1 101 ? 19.674 1.683 -9.509 1.00 94.00 101 VAL A C 1
ATOM 799 O O . VAL A 1 101 ? 18.813 1.572 -10.382 1.00 94.00 101 VAL A O 1
ATOM 802 N N . THR A 1 102 ? 20.883 1.138 -9.618 1.00 95.69 102 THR A N 1
ATOM 803 C CA . THR A 1 102 ? 21.310 0.381 -10.797 1.00 95.69 102 THR A CA 1
ATOM 804 C C . THR A 1 102 ? 20.701 -1.018 -10.802 1.00 95.69 102 THR A C 1
ATOM 806 O O . THR A 1 102 ? 20.789 -1.748 -9.815 1.00 95.69 102 THR A O 1
ATOM 809 N N . LEU A 1 103 ? 20.122 -1.411 -11.936 1.00 94.12 103 LEU A N 1
ATOM 810 C CA . LEU A 1 103 ? 19.630 -2.761 -12.188 1.00 94.12 103 LEU A CA 1
ATOM 811 C C . LEU A 1 103 ? 19.930 -3.135 -13.646 1.00 94.12 103 LEU A C 1
ATOM 813 O O . LEU A 1 103 ? 19.350 -2.585 -14.580 1.00 94.12 103 LEU A O 1
ATOM 817 N N . GLY A 1 104 ? 20.866 -4.061 -13.855 1.00 92.81 104 GLY A N 1
ATOM 818 C CA . GLY A 1 104 ? 21.350 -4.385 -15.199 1.00 92.81 104 GLY A CA 1
ATOM 819 C C . GLY A 1 104 ? 22.060 -3.193 -15.856 1.00 92.81 104 GLY A C 1
ATOM 820 O O . GLY A 1 104 ? 22.994 -2.642 -15.284 1.00 92.81 104 GLY A O 1
ATOM 821 N N . GLU A 1 105 ? 21.624 -2.804 -17.059 1.00 92.06 105 GLU A N 1
ATOM 822 C CA . GLU A 1 105 ? 22.220 -1.701 -17.841 1.00 92.06 105 GLU A CA 1
ATOM 823 C C . GLU A 1 105 ? 21.563 -0.327 -17.610 1.00 92.06 105 GLU A C 1
ATOM 825 O O . GLU A 1 105 ? 21.876 0.637 -18.312 1.00 92.06 105 GLU A O 1
ATOM 830 N N . GLY A 1 106 ? 20.621 -0.224 -16.674 1.00 95.81 106 GLY A N 1
ATOM 831 C CA . GLY A 1 106 ? 19.899 1.017 -16.423 1.00 95.81 106 GLY A CA 1
ATOM 832 C C . GLY A 1 106 ? 19.712 1.307 -14.946 1.00 95.81 106 GLY A C 1
ATOM 833 O O . GLY A 1 106 ? 20.188 0.577 -14.075 1.00 95.81 106 GLY A O 1
ATOM 834 N N . THR A 1 107 ? 19.012 2.401 -14.676 1.00 97.62 107 THR A N 1
ATOM 835 C CA . THR A 1 107 ? 18.716 2.848 -13.319 1.00 97.62 107 THR A CA 1
ATOM 836 C C . THR A 1 107 ? 17.227 3.059 -13.132 1.00 97.62 107 THR A C 1
ATOM 838 O O . THR A 1 107 ? 16.480 3.238 -14.098 1.00 97.62 107 THR A O 1
ATOM 841 N N . TYR A 1 108 ? 16.779 3.050 -11.884 1.00 97.75 108 TYR A N 1
ATOM 842 C CA . TYR A 1 108 ? 15.448 3.519 -11.548 1.00 97.75 108 TYR A CA 1
ATOM 843 C C . TYR A 1 108 ? 15.448 4.372 -10.280 1.00 97.75 108 TYR A C 1
ATOM 845 O O . TYR A 1 108 ? 16.240 4.168 -9.362 1.00 97.75 108 TYR A O 1
ATOM 853 N N . THR A 1 109 ? 14.521 5.321 -10.231 1.00 96.94 109 THR A N 1
ATOM 854 C CA . THR A 1 109 ? 14.238 6.154 -9.059 1.00 96.94 109 THR A CA 1
ATOM 855 C C . THR A 1 109 ? 12.801 5.911 -8.632 1.00 96.94 109 THR A C 1
ATOM 857 O O . THR A 1 109 ? 11.912 5.841 -9.482 1.00 96.94 109 THR A O 1
ATOM 860 N N . VAL A 1 110 ? 12.555 5.807 -7.330 1.00 95.19 110 VAL A N 1
ATOM 861 C CA . VAL A 1 110 ? 11.203 5.771 -6.768 1.00 95.19 110 VAL A CA 1
ATOM 862 C C . VAL A 1 110 ? 10.990 7.015 -5.927 1.00 95.19 110 VAL A C 1
ATOM 864 O O . VAL A 1 110 ? 11.812 7.351 -5.081 1.00 95.19 110 VAL A O 1
ATOM 867 N N . MET A 1 111 ? 9.863 7.675 -6.155 1.00 92.31 111 MET A N 1
ATOM 868 C CA . MET A 1 111 ? 9.399 8.806 -5.374 1.00 92.31 111 MET A CA 1
ATOM 869 C C . MET A 1 111 ? 8.009 8.513 -4.818 1.00 92.31 111 MET A C 1
ATOM 871 O O . MET A 1 111 ? 7.204 7.840 -5.466 1.00 92.31 111 MET A O 1
ATOM 875 N N . LEU A 1 112 ? 7.720 9.058 -3.649 1.00 88.94 112 LEU A N 1
ATOM 876 C CA . LEU A 1 112 ? 6.434 9.014 -2.976 1.00 88.94 112 LEU A CA 1
ATOM 877 C C . LEU A 1 112 ? 5.922 10.441 -2.770 1.00 88.94 112 LEU A C 1
ATOM 879 O O . LEU A 1 112 ? 6.691 11.401 -2.822 1.00 88.94 112 LEU A O 1
ATOM 883 N N . ARG A 1 113 ? 4.616 10.576 -2.574 1.00 86.12 113 ARG A N 1
ATOM 884 C CA . ARG A 1 113 ? 3.945 11.830 -2.243 1.00 86.12 113 ARG A CA 1
ATOM 885 C C . ARG A 1 113 ? 2.682 11.523 -1.447 1.00 86.12 113 ARG A C 1
ATOM 887 O O . ARG A 1 113 ? 1.833 10.780 -1.927 1.00 86.12 113 ARG A O 1
ATOM 894 N N . ASN A 1 114 ? 2.509 12.136 -0.284 1.00 79.38 114 ASN A N 1
ATOM 895 C CA . ASN A 1 114 ? 1.294 11.965 0.516 1.00 79.38 114 ASN A CA 1
ATOM 896 C C . ASN A 1 114 ? 0.082 12.633 -0.147 1.00 79.38 114 ASN A C 1
ATOM 898 O O . ASN A 1 114 ? 0.218 13.666 -0.809 1.00 79.38 114 ASN A O 1
ATOM 902 N N . LEU A 1 115 ? -1.111 12.059 0.030 1.00 80.38 115 LEU A N 1
AT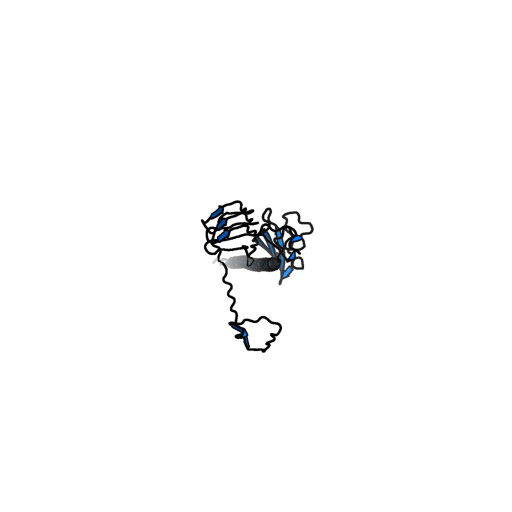OM 903 C CA . LEU A 1 115 ? -2.339 12.645 -0.502 1.00 80.38 115 LEU A CA 1
ATOM 904 C C . LEU A 1 115 ? -2.930 13.690 0.457 1.00 80.38 115 LEU A C 1
ATOM 906 O O . LEU A 1 115 ? -3.232 13.367 1.607 1.00 80.38 115 LEU A O 1
ATOM 910 N N . PRO A 1 116 ? -3.180 14.929 -0.009 1.00 73.69 116 PRO A N 1
ATOM 911 C CA . PRO A 1 116 ? -3.894 15.923 0.783 1.00 73.69 116 PRO A CA 1
ATOM 912 C C . PRO A 1 116 ? -5.264 15.412 1.226 1.00 73.69 116 PRO A C 1
ATOM 914 O O . PRO A 1 116 ? -6.060 14.959 0.405 1.00 73.69 116 PRO A O 1
ATOM 917 N N . GLY A 1 117 ? -5.541 15.501 2.528 1.00 70.56 117 GLY A N 1
ATOM 918 C CA . GLY A 1 117 ? -6.835 15.131 3.106 1.00 70.56 117 GLY A CA 1
ATOM 919 C C . GLY A 1 117 ? -7.131 13.628 3.163 1.00 70.56 117 GLY A C 1
ATOM 920 O O . GLY A 1 117 ? -8.217 13.265 3.603 1.00 70.56 117 GLY A O 1
ATOM 921 N N . ASN A 1 118 ? -6.204 12.752 2.756 1.00 72.06 118 ASN A N 1
ATOM 922 C CA . ASN A 1 118 ? -6.346 11.308 2.930 1.00 72.06 118 ASN A CA 1
ATOM 923 C C . ASN A 1 118 ? -5.117 10.745 3.650 1.00 72.06 118 ASN A C 1
ATOM 925 O O . ASN A 1 118 ? -4.097 10.500 3.001 1.00 72.06 118 ASN A O 1
ATOM 929 N N . PRO A 1 119 ? -5.213 10.498 4.966 1.00 69.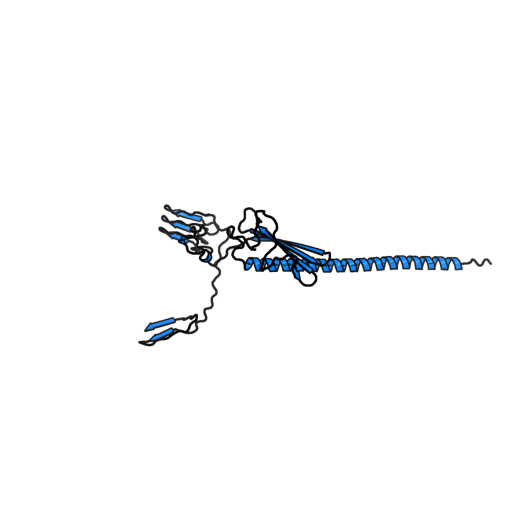44 119 PRO A N 1
ATOM 930 C CA . PRO A 1 119 ? -4.057 10.074 5.724 1.00 69.44 119 PRO A CA 1
ATOM 931 C C . PRO A 1 119 ? -3.561 8.663 5.404 1.00 69.44 119 PRO A C 1
ATOM 933 O O . PRO A 1 119 ? -2.399 8.339 5.616 1.00 69.44 119 PRO A O 1
ATOM 936 N N . LYS A 1 120 ? -4.428 7.836 4.824 1.00 74.69 120 LYS A N 1
ATOM 937 C CA . LYS A 1 120 ? -4.116 6.464 4.423 1.00 74.69 120 LYS A CA 1
ATOM 938 C C . LYS A 1 120 ? -3.772 6.378 2.934 1.00 74.69 120 LYS A C 1
ATOM 940 O O . LYS A 1 120 ? -3.765 5.289 2.373 1.00 74.69 120 LYS A O 1
ATOM 945 N N . GLY A 1 121 ? -3.536 7.507 2.264 1.00 80.81 121 GLY A N 1
ATOM 946 C CA . GLY A 1 121 ? -3.337 7.572 0.821 1.00 80.81 121 GLY A CA 1
ATOM 947 C C . GLY A 1 121 ? -1.989 8.163 0.417 1.00 80.81 121 GLY A C 1
ATOM 948 O O . GLY A 1 121 ? -1.597 9.223 0.902 1.00 80.81 121 GLY A O 1
ATOM 949 N N . LEU A 1 122 ? -1.314 7.528 -0.544 1.00 86.88 122 LEU A N 1
ATOM 950 C CA . LEU A 1 122 ? -0.082 8.044 -1.146 1.00 86.88 122 LEU A CA 1
ATOM 951 C C . LEU A 1 122 ? -0.084 7.885 -2.669 1.00 86.88 122 LEU A C 1
ATOM 953 O O . LEU A 1 122 ? -0.656 6.948 -3.223 1.00 86.88 122 LEU A O 1
ATOM 957 N N . ASP A 1 123 ? 0.597 8.793 -3.352 1.00 90.75 123 ASP A N 1
ATOM 958 C CA . ASP A 1 123 ? 1.002 8.645 -4.740 1.00 90.75 123 ASP A CA 1
ATOM 959 C C . ASP A 1 123 ? 2.442 8.117 -4.795 1.00 90.75 123 ASP A C 1
ATOM 961 O O . ASP A 1 123 ? 3.335 8.588 -4.096 1.00 90.75 123 ASP A O 1
ATOM 965 N N . LEU A 1 124 ? 2.679 7.151 -5.671 1.00 93.06 124 LEU A N 1
ATOM 966 C CA . LEU A 1 124 ? 3.972 6.543 -5.943 1.00 93.06 124 LEU A CA 1
ATOM 967 C C . LEU A 1 124 ? 4.341 6.820 -7.393 1.00 93.06 124 LEU A C 1
ATOM 969 O O . LEU A 1 124 ? 3.512 6.690 -8.291 1.00 93.06 124 LEU A O 1
ATOM 973 N N . LYS A 1 125 ? 5.600 7.165 -7.645 1.00 96.44 125 LYS A N 1
ATOM 974 C CA . LYS A 1 125 ? 6.153 7.371 -8.982 1.00 96.44 125 LYS A CA 1
ATOM 975 C C . LYS A 1 125 ? 7.458 6.613 -9.110 1.00 96.44 125 LYS A C 1
ATOM 977 O O . LYS A 1 125 ? 8.401 6.893 -8.382 1.00 96.44 125 LYS A O 1
ATOM 982 N N . SER A 1 126 ? 7.541 5.707 -10.074 1.00 97.69 126 SER A N 1
ATOM 983 C CA . SER A 1 126 ? 8.804 5.077 -10.449 1.00 97.69 126 SER A CA 1
ATOM 984 C C . SER A 1 126 ? 9.248 5.533 -11.829 1.00 97.69 126 SER A C 1
ATOM 986 O O . SER A 1 126 ? 8.452 5.564 -12.769 1.00 97.69 126 SER A O 1
ATOM 988 N N . ILE A 1 127 ? 10.519 5.905 -11.944 1.00 97.94 127 ILE A N 1
ATOM 989 C CA . ILE A 1 127 ? 11.149 6.399 -13.164 1.00 97.94 127 ILE A CA 1
ATOM 990 C C . ILE A 1 127 ? 12.266 5.428 -13.526 1.00 97.94 127 ILE A C 1
ATOM 992 O O . ILE A 1 127 ? 13.277 5.396 -12.836 1.00 97.94 127 ILE A O 1
ATOM 996 N N . GLY A 1 128 ? 12.094 4.660 -14.598 1.00 97.88 128 GLY A N 1
ATOM 997 C CA . GLY A 1 128 ? 13.120 3.774 -15.145 1.00 97.88 128 GLY A CA 1
ATOM 998 C C . GLY A 1 128 ? 13.869 4.446 -16.291 1.00 97.88 128 GLY A C 1
ATOM 999 O O . GLY A 1 128 ? 13.256 5.082 -17.153 1.00 97.88 128 GLY A O 1
ATOM 1000 N N . ARG A 1 129 ? 15.195 4.314 -16.316 1.00 97.62 129 ARG A N 1
ATOM 1001 C CA . ARG A 1 129 ? 16.087 4.916 -17.312 1.00 97.62 129 ARG A CA 1
ATOM 1002 C C . ARG A 1 129 ? 16.987 3.855 -17.929 1.00 97.62 129 ARG A C 1
ATOM 1004 O O . ARG A 1 129 ? 17.739 3.189 -17.226 1.00 97.62 129 ARG A O 1
ATOM 1011 N N . SER A 1 130 ? 16.949 3.741 -19.254 1.00 96.50 130 SER A N 1
ATOM 1012 C CA . SER A 1 130 ? 17.907 2.946 -20.030 1.00 96.50 130 SER A CA 1
ATOM 1013 C C . SER A 1 130 ? 18.449 3.790 -21.180 1.00 96.50 130 SER A C 1
ATOM 1015 O O . SER A 1 130 ? 17.709 4.196 -22.080 1.00 96.50 130 SER A O 1
ATOM 1017 N N . ARG A 1 131 ? 19.756 4.079 -21.144 1.00 91.75 131 ARG A N 1
ATOM 1018 C CA . ARG A 1 131 ? 20.445 4.985 -22.079 1.00 91.75 131 ARG A CA 1
ATOM 1019 C C . ARG A 1 131 ? 19.698 6.317 -22.251 1.00 91.75 131 ARG A C 1
ATOM 1021 O O . ARG A 1 131 ? 19.634 7.107 -21.319 1.00 91.75 131 ARG A O 1
ATOM 1028 N N . SER A 1 132 ? 19.147 6.578 -23.438 1.00 88.62 132 SER A N 1
ATOM 1029 C CA . SER A 1 132 ? 18.407 7.803 -23.769 1.00 88.62 132 SER A CA 1
ATOM 1030 C C . SER A 1 132 ? 16.889 7.669 -23.625 1.00 88.62 132 SER A C 1
ATOM 1032 O O . SER A 1 132 ? 16.165 8.600 -23.971 1.00 88.62 132 SER A O 1
ATOM 1034 N N . GLN A 1 133 ? 16.390 6.522 -23.158 1.00 95.25 133 GLN A N 1
ATOM 1035 C CA . GLN A 1 133 ? 14.967 6.273 -22.955 1.00 95.25 133 GLN A CA 1
ATOM 1036 C C . GLN A 1 133 ? 14.628 6.349 -21.467 1.00 95.25 133 GLN A C 1
ATOM 1038 O O . GLN A 1 133 ? 15.350 5.835 -20.614 1.00 95.25 133 GLN A O 1
ATOM 1043 N N . THR A 1 134 ? 13.509 6.997 -21.158 1.00 96.38 134 THR A N 1
ATOM 1044 C CA . THR A 1 134 ? 12.949 7.080 -19.807 1.00 96.38 134 THR A CA 1
ATOM 1045 C C . THR A 1 134 ? 11.495 6.641 -19.859 1.00 96.38 134 THR A C 1
ATOM 1047 O O . THR A 1 134 ? 10.766 7.015 -20.777 1.00 96.38 134 THR A O 1
ATOM 1050 N N . TRP A 1 135 ? 11.074 5.857 -18.872 1.00 97.25 135 TRP A N 1
ATOM 1051 C CA . TRP A 1 135 ? 9.682 5.482 -18.671 1.00 97.25 135 TRP A CA 1
ATOM 1052 C C . TRP A 1 135 ? 9.258 5.824 -17.247 1.00 97.25 135 TRP A C 1
ATOM 1054 O O . TRP A 1 135 ? 10.060 5.739 -16.318 1.00 97.25 135 TRP A O 1
ATOM 1064 N N . THR A 1 136 ? 8.009 6.240 -17.058 1.00 97.75 136 THR A N 1
ATOM 1065 C CA . THR A 1 136 ? 7.485 6.610 -15.740 1.00 97.75 136 THR A CA 1
ATOM 1066 C C . THR A 1 136 ? 6.162 5.911 -15.490 1.00 97.75 136 THR A C 1
ATOM 1068 O O . THR A 1 136 ? 5.259 5.978 -16.320 1.00 97.75 136 THR A O 1
ATOM 1071 N N . ILE A 1 137 ? 6.052 5.262 -14.334 1.00 97.62 137 ILE A N 1
ATOM 1072 C CA . ILE A 1 137 ? 4.824 4.645 -13.832 1.00 97.62 137 ILE A CA 1
ATOM 1073 C C . ILE A 1 137 ? 4.393 5.429 -12.595 1.00 97.62 137 ILE A C 1
ATOM 1075 O O . ILE A 1 137 ? 5.220 5.710 -11.728 1.00 97.62 137 ILE A O 1
ATOM 1079 N N . GLN A 1 138 ? 3.115 5.796 -12.525 1.00 97.00 138 GLN A N 1
ATOM 1080 C CA . GLN A 1 138 ? 2.517 6.439 -11.357 1.00 97.00 138 GLN A CA 1
ATOM 1081 C C . GLN A 1 138 ? 1.363 5.590 -10.842 1.00 97.00 138 GLN A C 1
ATOM 1083 O O . GLN A 1 138 ? 0.533 5.142 -11.630 1.00 97.00 138 GLN A O 1
ATOM 1088 N N . LEU A 1 139 ? 1.321 5.384 -9.531 1.00 93.94 139 LEU A N 1
ATOM 1089 C CA . LEU A 1 139 ? 0.275 4.648 -8.837 1.00 93.94 139 LEU A CA 1
ATOM 1090 C C . LEU A 1 139 ? -0.276 5.500 -7.704 1.00 93.94 139 LEU A C 1
ATOM 1092 O O . LEU A 1 139 ? 0.454 6.277 -7.097 1.00 93.94 139 LEU A O 1
ATOM 1096 N N . ARG A 1 140 ? -1.551 5.297 -7.393 1.00 92.00 140 ARG A N 1
ATOM 1097 C CA . ARG A 1 140 ? -2.173 5.793 -6.172 1.00 92.00 140 ARG A CA 1
ATOM 1098 C C . ARG A 1 140 ? -2.456 4.599 -5.279 1.00 92.00 140 ARG A C 1
ATOM 1100 O O . ARG A 1 140 ? -3.172 3.691 -5.693 1.00 92.00 140 ARG A O 1
ATOM 1107 N N . LEU A 1 141 ? -1.862 4.588 -4.097 1.00 88.00 141 LEU A N 1
ATOM 1108 C CA . LEU A 1 141 ? -2.011 3.527 -3.114 1.00 88.00 141 LEU A CA 1
ATOM 1109 C C . LEU A 1 141 ? -2.867 4.034 -1.953 1.00 88.00 141 LEU A C 1
ATOM 1111 O O . LEU A 1 141 ? -2.762 5.192 -1.550 1.00 88.00 141 LEU A O 1
ATOM 1115 N N . GLY A 1 142 ? -3.713 3.153 -1.433 1.00 82.94 142 GLY A N 1
ATOM 1116 C CA . GLY A 1 142 ? -4.457 3.352 -0.197 1.00 82.94 142 GLY A CA 1
ATOM 1117 C C . GLY A 1 142 ? -4.121 2.215 0.755 1.00 82.94 142 GLY A C 1
ATOM 1118 O O . GLY A 1 142 ? -4.136 1.052 0.344 1.00 82.94 142 GLY A O 1
ATOM 1119 N N . ALA A 1 143 ? -3.785 2.539 1.994 1.00 74.19 143 ALA A N 1
ATOM 1120 C CA . ALA A 1 143 ? -3.656 1.539 3.029 1.00 74.19 143 ALA A CA 1
ATOM 1121 C C . ALA A 1 143 ? -5.032 1.014 3.398 1.00 74.19 143 ALA A C 1
ATOM 1123 O O . ALA A 1 143 ? -6.004 1.767 3.481 1.00 74.19 143 ALA A O 1
ATOM 1124 N N . HIS A 1 144 ? -5.087 -0.285 3.635 1.00 68.44 144 HIS A N 1
ATOM 1125 C CA . HIS A 1 144 ? -6.257 -0.925 4.189 1.00 68.44 144 HIS A CA 1
ATOM 1126 C C . HIS A 1 144 ? -5.783 -1.659 5.433 1.00 68.44 144 HIS A C 1
ATOM 1128 O O . HIS A 1 144 ? -5.055 -2.648 5.321 1.00 68.44 144 HIS A O 1
ATOM 1134 N N . ASP A 1 145 ? -6.174 -1.162 6.601 1.00 61.75 145 ASP A N 1
ATOM 1135 C CA . ASP A 1 145 ? -5.828 -1.766 7.885 1.00 61.75 145 ASP A CA 1
ATOM 1136 C C . ASP A 1 145 ? -6.675 -3.024 8.073 1.00 61.75 145 ASP A C 1
ATOM 1138 O O . ASP A 1 145 ? -7.678 -3.035 8.772 1.00 61.75 145 ASP A O 1
ATOM 1142 N N . ARG A 1 146 ? -6.323 -4.103 7.371 1.00 55.66 146 ARG A N 1
ATOM 1143 C CA . ARG A 1 146 ? -6.937 -5.416 7.591 1.00 55.66 146 ARG A CA 1
ATOM 1144 C C . ARG A 1 146 ? -6.111 -6.172 8.615 1.00 55.66 146 ARG A C 1
ATOM 1146 O O . ARG A 1 146 ? -5.446 -7.154 8.288 1.00 55.66 146 ARG A O 1
ATOM 1153 N N . GLY A 1 147 ? -6.129 -5.681 9.851 1.00 63.41 147 GLY A N 1
ATOM 1154 C CA . GLY A 1 147 ? -5.794 -6.525 10.990 1.00 63.41 147 GLY A CA 1
ATOM 1155 C C . GLY A 1 147 ? -6.789 -7.692 11.079 1.00 63.41 147 GLY A C 1
ATOM 1156 O O . GLY A 1 147 ? -7.889 -7.604 10.531 1.00 63.41 147 GLY A O 1
ATOM 1157 N N . PRO A 1 148 ? -6.449 -8.793 11.771 1.00 62.91 148 PRO A N 1
ATOM 1158 C CA . PRO A 1 148 ? -7.400 -9.883 12.012 1.00 62.91 148 PRO A CA 1
ATOM 1159 C C . PRO A 1 148 ? -8.663 -9.421 12.764 1.00 62.91 148 PRO A C 1
ATOM 1161 O O . PRO A 1 148 ? -9.674 -10.119 12.743 1.00 62.91 148 PRO A O 1
ATOM 1164 N N . PHE A 1 149 ? -8.616 -8.242 13.390 1.00 70.94 149 PHE A N 1
ATOM 1165 C CA . PHE A 1 149 ? -9.702 -7.644 14.154 1.00 70.94 149 PHE A CA 1
ATOM 1166 C C . PHE A 1 149 ? -9.964 -6.213 13.657 1.00 70.94 149 PHE A C 1
ATOM 1168 O O . PHE A 1 149 ? -9.444 -5.253 14.212 1.00 70.94 149 PHE A O 1
ATOM 1175 N N . GLU A 1 150 ? -10.743 -6.071 12.580 1.00 82.44 150 GLU A N 1
ATOM 1176 C CA . GLU A 1 150 ? -11.256 -4.763 12.114 1.00 82.44 150 GLU A CA 1
ATOM 1177 C C . GLU A 1 150 ? -12.322 -4.198 13.065 1.00 82.44 150 GLU A C 1
ATOM 1179 O O . GLU A 1 150 ? -12.496 -2.987 13.195 1.00 82.44 150 GLU A O 1
ATOM 1184 N N . PHE A 1 151 ? -13.008 -5.098 13.768 1.00 90.00 151 PHE A N 1
ATOM 1185 C CA . PHE A 1 151 ? -14.041 -4.780 14.736 1.00 90.00 151 PHE A CA 1
ATOM 1186 C C . PHE A 1 151 ? -13.686 -5.406 16.087 1.00 90.00 151 PHE A C 1
ATOM 1188 O O . PHE A 1 151 ? -13.315 -6.579 16.152 1.00 90.00 151 PHE A O 1
ATOM 1195 N N . ALA A 1 152 ? -13.878 -4.655 17.170 1.00 91.75 152 ALA A N 1
ATOM 1196 C CA . ALA A 1 152 ? -13.819 -5.147 18.544 1.00 91.75 152 ALA A CA 1
ATOM 1197 C C . ALA A 1 152 ? -14.851 -6.264 18.790 1.00 91.75 152 ALA A C 1
ATOM 1199 O O . ALA A 1 152 ? -14.614 -7.186 19.569 1.00 91.75 152 ALA A O 1
ATOM 1200 N N . ALA A 1 153 ? -15.992 -6.196 18.098 1.00 93.06 153 ALA A N 1
ATOM 1201 C CA . ALA A 1 153 ? -16.982 -7.260 18.036 1.00 93.06 153 ALA A CA 1
ATOM 1202 C C . ALA A 1 153 ? -17.631 -7.291 16.650 1.00 93.06 153 ALA A C 1
ATOM 1204 O O . ALA A 1 153 ? -18.020 -6.247 16.120 1.00 93.06 153 ALA A O 1
ATOM 1205 N N . PHE A 1 154 ? -17.787 -8.491 16.087 1.00 94.38 154 PHE A N 1
ATOM 1206 C CA . PHE A 1 154 ? -18.441 -8.687 14.798 1.00 94.38 154 PHE A CA 1
ATOM 1207 C C . PHE A 1 154 ? -19.535 -9.756 14.865 1.00 94.38 154 PHE A C 1
ATOM 1209 O O . PHE A 1 154 ? -19.304 -10.861 15.356 1.00 94.38 154 PHE A O 1
ATOM 1216 N N . GLY A 1 155 ? -20.723 -9.443 14.343 1.00 94.94 155 GLY A N 1
ATOM 1217 C CA . GLY A 1 155 ? -21.844 -10.379 14.244 1.00 94.94 155 GLY A CA 1
ATOM 1218 C C . GLY A 1 155 ? -22.156 -10.783 12.802 1.00 94.94 155 GLY A C 1
ATOM 1219 O O . GLY A 1 155 ? -22.581 -9.946 12.010 1.00 94.94 155 GLY A O 1
ATOM 1220 N N . GLY A 1 156 ? -22.047 -12.069 12.459 1.00 93.62 156 GLY A N 1
ATOM 1221 C CA . GLY A 1 156 ? -22.290 -12.559 11.090 1.00 93.62 156 GLY A CA 1
ATOM 1222 C C . GLY A 1 156 ? -23.733 -12.443 10.575 1.00 93.62 156 GLY A C 1
ATOM 1223 O O . GLY A 1 156 ? -23.948 -12.552 9.377 1.00 93.62 156 GLY A O 1
ATOM 1224 N N . SER A 1 157 ? -24.721 -12.217 11.442 1.00 95.25 157 SER A N 1
ATOM 1225 C CA . SER A 1 157 ? -26.137 -12.050 11.057 1.00 95.25 157 SER A CA 1
ATOM 1226 C C . SER A 1 157 ? -26.862 -10.945 11.835 1.00 95.25 157 SER A C 1
ATOM 1228 O O . SER A 1 157 ? -28.066 -10.760 11.686 1.00 95.25 157 SER A O 1
ATOM 1230 N N . GLY A 1 158 ? -26.149 -10.261 12.726 1.00 94.88 158 GLY A N 1
ATOM 1231 C CA . GLY A 1 158 ? -26.670 -9.260 13.649 1.00 94.88 158 GLY A CA 1
ATOM 1232 C C . GLY A 1 158 ? -25.769 -9.145 14.878 1.00 94.88 158 GLY A C 1
ATOM 1233 O O . GLY A 1 158 ? -25.091 -10.109 15.246 1.00 94.88 158 GLY A O 1
ATOM 1234 N N . LEU A 1 159 ? -25.768 -7.983 15.525 1.00 96.94 159 LEU A N 1
ATOM 1235 C CA . LEU A 1 159 ? -25.025 -7.741 16.762 1.00 96.94 159 LEU A CA 1
ATOM 1236 C C . LEU A 1 159 ? -25.935 -7.054 17.782 1.00 96.94 159 LEU A C 1
ATOM 1238 O O . LEU A 1 159 ? -26.527 -6.019 17.493 1.00 96.94 159 LEU A O 1
ATOM 1242 N N . SER A 1 160 ? -26.039 -7.611 18.990 1.00 96.81 160 SER A N 1
ATOM 1243 C CA . SER A 1 160 ? -26.782 -6.996 20.094 1.00 96.81 160 SER A CA 1
ATOM 1244 C C . SER A 1 160 ? -25.838 -6.687 21.247 1.00 96.81 160 SER A C 1
ATOM 1246 O O . SER A 1 160 ? -25.282 -7.596 21.858 1.00 96.81 160 SER A O 1
ATOM 1248 N N . VAL A 1 161 ? -25.700 -5.406 21.570 1.00 94.75 161 VAL A N 1
ATOM 1249 C CA . VAL A 1 161 ? -24.896 -4.894 22.680 1.00 94.75 161 VAL A CA 1
ATOM 1250 C C . VAL A 1 161 ? -25.847 -4.382 23.757 1.00 94.75 161 VAL A C 1
ATOM 1252 O O . VAL A 1 161 ? -26.740 -3.580 23.480 1.00 94.75 161 VAL A O 1
ATOM 1255 N N . SER A 1 162 ? -25.695 -4.853 24.993 1.00 94.38 162 SER A N 1
ATOM 1256 C CA . SER A 1 162 ? -26.566 -4.463 26.106 1.00 94.38 162 SER A CA 1
ATOM 1257 C C . SER A 1 162 ? -25.788 -4.121 27.367 1.00 94.38 162 SER A C 1
ATOM 1259 O O . SER A 1 162 ? -24.837 -4.818 27.708 1.00 94.38 162 SER A O 1
ATOM 1261 N N . GLY A 1 163 ? -26.249 -3.103 28.094 1.00 92.44 163 GLY A N 1
ATOM 1262 C CA . GLY A 1 163 ? -25.674 -2.674 29.369 1.00 92.44 163 GLY A CA 1
ATOM 1263 C C . GLY A 1 163 ? -24.756 -1.460 29.220 1.00 92.44 163 GLY A C 1
ATOM 1264 O O . GLY A 1 163 ? -25.049 -0.541 28.454 1.00 92.44 163 GLY A O 1
ATOM 1265 N N . SER A 1 164 ? -23.658 -1.454 29.975 1.00 94.12 164 SER A N 1
ATOM 1266 C CA . SER A 1 164 ? -22.645 -0.389 29.971 1.00 94.12 164 SER A CA 1
ATOM 1267 C C . SER A 1 164 ? -21.359 -0.898 29.323 1.00 94.12 164 SER A C 1
ATOM 1269 O O . SER A 1 164 ? -20.368 -1.134 30.006 1.00 94.12 164 SER A O 1
ATOM 1271 N N . VAL A 1 165 ? -21.415 -1.155 28.015 1.00 92.62 165 VAL A N 1
ATOM 1272 C CA . VAL A 1 165 ? -20.271 -1.657 27.236 1.00 92.62 165 VAL A CA 1
ATOM 1273 C C . VAL A 1 165 ? -19.469 -0.485 26.687 1.00 92.62 165 VAL A C 1
ATOM 1275 O O . VAL A 1 165 ? -20.048 0.415 26.084 1.00 92.62 165 VAL A O 1
ATOM 1278 N N . GLU A 1 166 ? -18.153 -0.515 26.857 1.00 93.62 166 GLU A N 1
ATOM 1279 C CA . GLU A 1 166 ? -17.240 0.418 26.198 1.00 93.62 166 GLU A CA 1
ATOM 1280 C C . GLU A 1 166 ? -16.327 -0.331 25.227 1.00 93.62 166 GLU A C 1
ATOM 1282 O O . GLU A 1 166 ? -15.834 -1.412 25.553 1.00 93.62 166 GLU A O 1
ATOM 1287 N N . THR A 1 167 ? -16.118 0.236 24.039 1.00 93.75 167 THR A N 1
ATOM 1288 C CA . THR A 1 167 ? -15.112 -0.228 23.074 1.00 93.75 167 THR A CA 1
ATOM 1289 C C . THR A 1 167 ? -14.175 0.917 22.728 1.00 93.75 167 THR A C 1
ATOM 1291 O O . THR A 1 167 ? -14.599 2.071 22.647 1.00 93.75 167 THR A O 1
ATOM 1294 N N . ASP A 1 168 ? -12.901 0.601 22.531 1.00 91.44 168 ASP A N 1
ATOM 1295 C CA . ASP A 1 168 ? -11.857 1.536 22.124 1.00 91.44 168 ASP A CA 1
ATOM 1296 C C . ASP A 1 168 ? -10.731 0.807 21.384 1.00 91.44 168 ASP A C 1
ATOM 1298 O O . ASP A 1 168 ? -10.843 -0.385 21.083 1.00 91.44 168 ASP A O 1
ATOM 1302 N N . SER A 1 169 ? -9.666 1.539 21.055 1.00 86.50 169 SER A N 1
ATOM 1303 C CA . SER A 1 169 ? -8.449 0.960 20.499 1.00 86.50 169 SER A CA 1
ATOM 1304 C C . SER A 1 169 ? -7.220 1.267 21.352 1.00 86.50 169 SER A C 1
ATOM 1306 O O . SER A 1 169 ? -7.109 2.316 21.996 1.00 86.50 169 SER A O 1
ATOM 1308 N N . TYR A 1 170 ? -6.286 0.315 21.341 1.00 84.25 170 TYR A N 1
ATOM 1309 C CA . TYR A 1 170 ? -5.020 0.357 22.061 1.00 84.25 170 TYR A CA 1
ATOM 1310 C C . TYR A 1 170 ? -3.900 -0.168 21.166 1.00 84.25 170 TYR A C 1
ATOM 1312 O O . TYR A 1 170 ? -4.026 -1.245 20.583 1.00 84.25 170 TYR A O 1
ATOM 1320 N N . ASN A 1 171 ? -2.788 0.565 21.095 1.00 79.44 171 ASN A N 1
ATOM 1321 C CA . ASN A 1 171 ? -1.585 0.106 20.415 1.00 79.44 171 ASN A CA 1
ATOM 1322 C C . ASN A 1 171 ? -0.488 -0.194 21.442 1.00 79.44 171 ASN A C 1
ATOM 1324 O O . ASN A 1 171 ? 0.137 0.711 21.997 1.00 79.44 171 ASN A O 1
ATOM 1328 N N . SER A 1 172 ? -0.208 -1.477 21.671 1.00 81.06 172 SER A N 1
ATOM 1329 C CA . SER A 1 172 ? 0.806 -1.899 22.642 1.00 81.06 172 SER A CA 1
ATOM 1330 C C . SER A 1 172 ? 2.234 -1.495 22.280 1.00 81.06 172 SER A C 1
ATOM 1332 O O . SER A 1 172 ? 3.093 -1.476 23.159 1.00 81.06 172 SER A O 1
ATOM 1334 N N . ALA A 1 173 ? 2.506 -1.153 21.017 1.00 75.25 173 ALA A N 1
ATOM 1335 C CA . ALA A 1 173 ? 3.821 -0.674 20.598 1.00 75.25 173 ALA A CA 1
ATOM 1336 C C . ALA A 1 173 ? 4.122 0.746 21.110 1.00 75.25 173 ALA A C 1
ATOM 1338 O O . ALA A 1 173 ? 5.285 1.082 21.318 1.00 75.25 173 ALA A O 1
ATOM 1339 N N . LEU A 1 174 ? 3.089 1.558 21.371 1.00 71.81 174 LEU A N 1
ATOM 1340 C CA . LEU A 1 174 ? 3.227 2.952 21.815 1.00 71.81 174 LEU A CA 1
ATOM 1341 C C . LEU A 1 174 ? 3.356 3.100 23.343 1.00 71.81 174 LEU A C 1
ATOM 1343 O O . LEU A 1 174 ? 3.402 4.215 23.856 1.00 71.81 174 LEU A O 1
ATOM 1347 N N . GLY A 1 175 ? 3.419 1.992 24.087 1.00 82.25 175 GLY A N 1
ATOM 1348 C CA . GLY A 1 175 ? 3.591 1.987 25.541 1.00 82.25 175 GLY A CA 1
ATOM 1349 C C . GLY A 1 175 ? 2.340 1.553 26.304 1.00 82.25 175 GLY A C 1
ATOM 1350 O O . GLY A 1 175 ? 1.526 0.769 25.810 1.00 82.25 175 GLY A O 1
ATOM 1351 N N . ARG A 1 176 ? 2.196 2.016 27.552 1.00 86.62 176 ARG A N 1
ATOM 1352 C CA . ARG A 1 176 ? 1.059 1.631 28.404 1.00 86.62 176 ARG A CA 1
ATOM 1353 C C . ARG A 1 176 ? -0.225 2.272 27.898 1.00 86.62 176 ARG A C 1
ATOM 1355 O O . ARG A 1 176 ? -0.201 3.331 27.282 1.00 86.62 176 ARG A O 1
ATOM 1362 N N . TYR A 1 177 ? -1.347 1.635 28.206 1.00 83.62 177 TYR A N 1
ATOM 1363 C CA . TYR A 1 177 ? -2.669 2.142 27.851 1.00 83.62 177 TYR A CA 1
ATOM 1364 C C . TYR A 1 177 ? -2.941 3.526 28.468 1.00 83.62 177 TYR A C 1
ATOM 1366 O O . TYR A 1 177 ? -3.453 4.410 27.798 1.00 83.62 177 TYR A O 1
ATOM 1374 N N . GLU A 1 178 ? -2.531 3.735 29.721 1.00 87.19 178 GLU A N 1
ATOM 1375 C CA . GLU A 1 178 ? -2.739 4.977 30.488 1.00 87.19 178 GLU A CA 1
ATOM 1376 C C . GLU A 1 178 ? -2.003 6.190 29.900 1.00 87.19 178 GLU A C 1
ATOM 1378 O O . GLU A 1 178 ? -2.425 7.330 30.084 1.00 87.19 178 GLU A O 1
ATOM 1383 N N . ASP A 1 179 ? -0.898 5.926 29.199 1.00 84.44 179 ASP A N 1
ATOM 1384 C CA . ASP A 1 179 ? -0.048 6.938 28.569 1.00 84.44 179 ASP A CA 1
ATOM 1385 C C . ASP A 1 179 ? -0.561 7.314 27.168 1.00 84.44 179 ASP A C 1
ATOM 1387 O O . ASP A 1 179 ? -0.058 8.244 26.534 1.00 84.44 179 ASP A O 1
ATOM 1391 N N . GLN A 1 180 ? -1.567 6.588 26.676 1.00 78.50 180 GLN A N 1
ATOM 1392 C CA . GLN A 1 180 ? -2.204 6.809 25.391 1.00 78.50 180 GLN A CA 1
ATOM 1393 C C . GLN A 1 180 ? -3.578 7.439 25.598 1.00 78.50 180 GLN A C 1
ATOM 1395 O O . GLN A 1 180 ? -4.265 7.217 26.592 1.00 78.50 180 GLN A O 1
ATOM 1400 N N . THR A 1 181 ? -4.011 8.235 24.625 1.00 74.81 181 THR A N 1
ATOM 1401 C CA . THR A 1 181 ? -5.420 8.631 24.570 1.00 74.81 181 THR A CA 1
ATOM 1402 C C . THR A 1 181 ? -6.207 7.416 24.070 1.00 74.81 181 THR A C 1
ATOM 1404 O O . THR A 1 181 ? -5.885 6.961 22.971 1.00 74.81 181 THR A O 1
ATOM 1407 N N . PRO A 1 182 ? -7.200 6.885 24.819 1.00 68.62 182 PRO A N 1
ATOM 1408 C CA . PRO A 1 182 ? -8.019 5.763 24.361 1.00 68.62 182 PRO A CA 1
ATOM 1409 C C . PRO A 1 182 ? -8.533 6.028 22.950 1.00 68.62 182 PRO A C 1
ATOM 1411 O O . PRO A 1 182 ? -9.154 7.071 22.702 1.00 68.62 182 PRO A O 1
ATOM 1414 N N . GLY A 1 183 ? -8.203 5.133 22.023 1.00 71.19 183 GLY A N 1
ATOM 1415 C CA . GLY A 1 183 ? -8.375 5.411 20.608 1.00 71.19 183 GLY A CA 1
ATOM 1416 C C . GLY A 1 183 ? -9.841 5.407 20.174 1.00 71.19 183 GLY A C 1
ATOM 1417 O O . GLY A 1 183 ? -10.714 4.856 20.844 1.00 71.19 183 GLY A O 1
ATOM 1418 N N . GLN A 1 184 ? -10.102 6.064 19.042 1.00 80.31 184 GLN A N 1
ATOM 1419 C CA . GLN A 1 184 ? -11.422 6.161 18.404 1.00 80.31 184 GLN A CA 1
ATOM 1420 C C . GLN A 1 184 ? -11.626 5.073 17.335 1.00 80.31 184 GLN A C 1
ATOM 1422 O O . GLN A 1 184 ? -12.408 5.264 16.411 1.00 80.31 184 GLN A O 1
ATOM 1427 N N . GLU A 1 185 ? -10.902 3.953 17.432 1.00 84.69 185 GLU A N 1
ATOM 1428 C CA . GLU A 1 185 ? -10.994 2.835 16.479 1.00 84.69 185 GLU A CA 1
ATOM 1429 C C . GLU A 1 185 ? -11.546 1.555 17.136 1.00 84.69 185 GLU A C 1
ATOM 1431 O O . GLU A 1 185 ? -11.280 0.441 16.696 1.00 84.69 185 GLU A O 1
ATOM 1436 N N . GLY A 1 186 ? -12.338 1.702 18.201 1.00 90.81 186 GLY A N 1
ATOM 1437 C CA . GLY A 1 186 ? -13.094 0.631 18.854 1.00 90.81 186 GLY A CA 1
ATOM 1438 C C . GLY A 1 186 ? -14.341 0.231 18.069 1.00 90.81 186 GLY A C 1
ATOM 1439 O O . GLY A 1 186 ? -15.439 0.204 18.628 1.00 90.81 186 GLY A O 1
ATOM 1440 N N . ASN A 1 187 ? -14.188 -0.026 16.771 1.00 94.12 187 ASN A N 1
ATOM 1441 C CA . ASN A 1 187 ? -15.299 -0.253 15.852 1.00 94.12 187 ASN A CA 1
ATOM 1442 C C . ASN A 1 187 ? -16.075 -1.528 16.212 1.00 94.12 187 ASN A C 1
ATOM 1444 O O . ASN A 1 187 ? -15.494 -2.520 16.650 1.00 94.12 187 ASN A O 1
ATOM 1448 N N . ILE A 1 188 ? -17.381 -1.548 15.966 1.00 95.94 188 ILE A N 1
ATOM 1449 C CA . ILE A 1 188 ? -18.199 -2.768 15.986 1.00 95.94 188 ILE A CA 1
ATOM 1450 C C . ILE A 1 188 ? -18.852 -2.971 14.621 1.00 95.94 188 ILE A C 1
ATOM 1452 O O . ILE A 1 188 ? -19.160 -2.007 13.921 1.00 95.94 188 ILE A O 1
ATOM 1456 N N . GLY A 1 189 ? -19.073 -4.224 14.236 1.00 96.06 189 GLY A N 1
ATOM 1457 C CA . GLY A 1 189 ? -19.571 -4.548 12.903 1.00 96.06 189 GLY A CA 1
ATOM 1458 C C . GLY A 1 189 ? -20.592 -5.673 12.894 1.00 96.06 189 GLY A C 1
ATOM 1459 O O . GLY A 1 189 ? -20.655 -6.510 13.798 1.00 96.06 189 GLY A O 1
ATOM 1460 N N . SER A 1 190 ? -21.411 -5.713 11.852 1.00 97.00 190 SER A N 1
ATOM 1461 C CA . SER 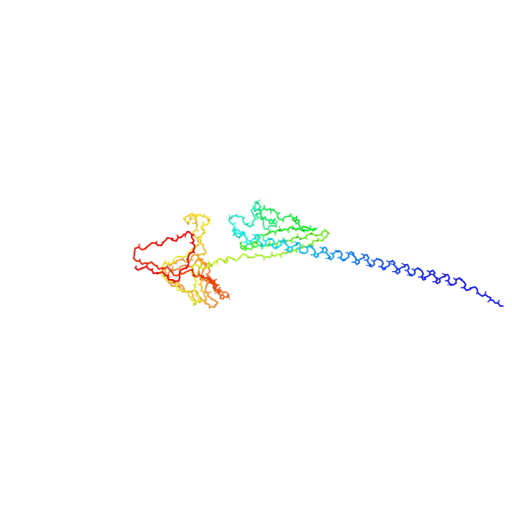A 1 190 ? -22.279 -6.853 11.586 1.00 97.00 190 SER A CA 1
ATOM 1462 C C . SER A 1 190 ? -22.624 -6.961 10.105 1.00 97.00 190 SER A C 1
ATOM 1464 O O . SER A 1 190 ? -22.679 -5.948 9.426 1.00 97.00 190 SER A O 1
ATOM 1466 N N . ASN A 1 191 ? -22.930 -8.168 9.616 1.00 97.44 191 ASN A N 1
ATOM 1467 C CA . ASN A 1 191 ? -23.623 -8.342 8.328 1.00 97.44 191 ASN A CA 1
ATOM 1468 C C . ASN A 1 191 ? -25.151 -8.195 8.445 1.00 97.44 191 ASN A C 1
ATOM 1470 O O . ASN A 1 191 ? -25.845 -8.243 7.437 1.00 97.44 191 ASN A O 1
ATOM 1474 N N . GLY A 1 192 ? -25.685 -8.029 9.659 1.00 97.50 192 GLY A N 1
ATOM 1475 C CA . GLY A 1 192 ? -27.093 -7.723 9.907 1.00 97.50 192 GLY A CA 1
ATOM 1476 C C . GLY A 1 192 ? -27.275 -6.382 10.617 1.00 97.50 192 GLY A C 1
ATOM 1477 O O . GLY A 1 192 ? -26.397 -5.517 10.590 1.00 97.50 192 GLY A O 1
ATOM 1478 N N . ASP A 1 193 ? -28.420 -6.221 11.284 1.00 98.31 193 ASP A N 1
ATOM 1479 C CA . ASP A 1 193 ? -28.693 -5.060 12.135 1.00 98.31 193 ASP A CA 1
ATOM 1480 C C . ASP A 1 193 ? -27.804 -5.047 13.386 1.00 98.31 193 ASP A C 1
ATOM 1482 O O . ASP A 1 193 ? -27.495 -6.087 13.981 1.00 98.31 193 ASP A O 1
ATOM 1486 N N . ILE A 1 194 ? -27.466 -3.840 13.841 1.00 98.31 194 ILE A N 1
ATOM 1487 C CA . ILE A 1 194 ? -26.782 -3.620 15.116 1.00 98.31 194 ILE A CA 1
ATOM 1488 C C . ILE A 1 194 ? -27.773 -2.997 16.095 1.00 98.31 194 ILE A C 1
ATOM 1490 O O . ILE A 1 194 ? -28.334 -1.931 15.847 1.00 98.31 194 ILE A O 1
ATOM 1494 N N . ARG A 1 195 ? -27.978 -3.636 17.246 1.00 97.88 195 ARG A N 1
ATOM 1495 C CA . ARG A 1 195 ? -28.823 -3.124 18.326 1.00 97.88 195 ARG A CA 1
ATOM 1496 C C . ARG A 1 195 ? -27.974 -2.798 19.544 1.00 97.88 195 ARG A C 1
ATOM 1498 O O . ARG A 1 195 ? -27.380 -3.688 20.139 1.00 97.88 195 ARG A O 1
ATOM 1505 N N . ILE A 1 196 ? -27.972 -1.536 19.954 1.00 97.00 196 ILE A N 1
ATOM 1506 C CA . ILE A 1 196 ? -27.269 -1.059 21.145 1.00 97.00 196 ILE A CA 1
ATOM 1507 C C . ILE A 1 196 ? -28.314 -0.651 22.181 1.00 97.00 196 ILE A C 1
ATOM 1509 O O . ILE A 1 196 ? -29.197 0.168 21.917 1.00 97.00 196 ILE A O 1
ATOM 1513 N N . THR A 1 197 ? -28.248 -1.247 23.365 1.00 95.75 197 THR A N 1
ATOM 1514 C CA . THR A 1 197 ? -29.171 -0.983 24.471 1.00 95.75 197 THR A CA 1
ATOM 1515 C C . THR A 1 197 ? -28.395 -0.629 25.741 1.00 95.75 197 THR A C 1
ATOM 1517 O O . THR A 1 197 ? -27.402 -1.278 26.061 1.00 95.75 197 THR A O 1
ATOM 1520 N N . GLY A 1 198 ? -28.835 0.386 26.486 1.00 94.00 198 GLY A N 1
ATOM 1521 C CA . GLY A 1 198 ? -28.210 0.783 27.756 1.00 94.00 198 GLY A CA 1
ATOM 1522 C C . GLY A 1 198 ? -27.461 2.112 27.675 1.00 94.00 198 GLY A C 1
ATOM 1523 O O . GLY A 1 198 ? -27.988 3.069 27.110 1.00 94.00 198 GLY A O 1
ATOM 1524 N N . SER A 1 199 ? -26.277 2.190 28.287 1.00 94.56 199 SER A N 1
ATOM 1525 C CA . SER A 1 199 ? -25.529 3.443 28.502 1.00 94.56 199 SER A CA 1
ATOM 1526 C C . SER A 1 199 ? -24.038 3.342 28.160 1.00 94.56 199 SER A C 1
ATOM 1528 O O . SER A 1 199 ? -23.232 4.085 28.710 1.00 94.56 199 SER A O 1
ATOM 1530 N N . GLY A 1 200 ? -23.667 2.388 27.306 1.00 92.62 200 GLY A N 1
ATOM 1531 C CA . GLY A 1 200 ? -22.292 2.186 26.844 1.00 92.62 200 GLY A CA 1
ATOM 1532 C C . GLY A 1 200 ? -21.776 3.249 25.863 1.00 92.62 200 GLY A C 1
ATOM 1533 O O . GLY A 1 200 ? -22.537 4.087 25.379 1.00 92.62 200 GLY A O 1
ATOM 1534 N N . CYS A 1 201 ? -20.487 3.187 25.532 1.00 95.00 201 CYS A N 1
ATOM 1535 C CA . CYS A 1 201 ? -19.836 4.078 24.572 1.00 95.00 201 CYS A CA 1
ATOM 1536 C C . CYS A 1 201 ? -18.998 3.279 23.566 1.00 95.00 201 CYS A C 1
ATOM 1538 O O . CYS A 1 201 ? -18.035 2.616 23.943 1.00 95.00 201 CYS A O 1
ATOM 1540 N N . ILE A 1 202 ? -19.350 3.359 22.286 1.00 95.69 202 ILE A N 1
ATOM 1541 C CA . ILE A 1 202 ? -18.566 2.797 21.187 1.00 95.69 202 ILE A CA 1
ATOM 1542 C C . ILE A 1 202 ? -17.647 3.902 20.668 1.00 95.69 202 ILE A C 1
ATOM 1544 O O . ILE A 1 202 ? -18.119 4.829 20.002 1.00 95.69 202 ILE A O 1
ATOM 1548 N N . LYS A 1 203 ? -16.350 3.841 20.999 1.00 93.69 203 LYS A N 1
ATOM 1549 C CA . LYS A 1 203 ? -15.360 4.820 20.523 1.00 93.69 203 LYS A CA 1
ATOM 1550 C C . LYS A 1 203 ? -14.860 4.420 19.137 1.00 93.69 203 LYS A C 1
ATOM 1552 O O . LYS A 1 203 ? -13.729 3.970 18.998 1.00 93.69 203 LYS A O 1
ATOM 1557 N N . GLY A 1 204 ? -15.731 4.527 18.142 1.00 92.81 204 GLY A N 1
ATOM 1558 C CA . GLY A 1 204 ? -15.479 4.152 16.755 1.00 92.81 204 GLY A CA 1
ATOM 1559 C C . GLY A 1 204 ? -16.774 4.063 15.954 1.00 92.81 204 GLY A C 1
ATOM 1560 O O . GLY A 1 204 ? -17.816 4.571 16.379 1.00 92.81 204 GLY A O 1
ATOM 1561 N N . ASP A 1 205 ? -16.702 3.402 14.808 1.00 95.31 205 ASP A N 1
ATOM 1562 C CA . ASP A 1 205 ? -17.832 3.168 13.915 1.00 95.31 205 ASP A CA 1
ATOM 1563 C C . ASP A 1 205 ? -18.677 1.971 14.383 1.00 95.31 205 ASP A C 1
ATOM 1565 O O . ASP A 1 205 ? -18.158 0.968 14.880 1.00 95.31 205 ASP A O 1
ATOM 1569 N N . ALA A 1 206 ? -19.992 2.044 14.181 1.00 97.12 206 ALA A N 1
ATOM 1570 C CA . ALA A 1 206 ? -20.902 0.908 14.295 1.00 97.12 206 ALA A CA 1
ATOM 1571 C C . ALA A 1 206 ? -21.462 0.593 12.905 1.00 97.12 206 ALA A C 1
ATOM 1573 O O . ALA A 1 206 ? -22.414 1.228 12.466 1.00 97.12 206 ALA A O 1
ATOM 1574 N N . THR A 1 207 ? -20.863 -0.372 12.207 1.00 97.44 207 THR A N 1
ATOM 1575 C CA . THR A 1 207 ? -21.120 -0.600 10.774 1.00 97.44 207 THR A CA 1
ATOM 1576 C C . THR A 1 207 ? -22.037 -1.813 10.561 1.00 97.44 207 THR A C 1
ATOM 1578 O O . THR A 1 207 ? -21.564 -2.950 10.675 1.00 97.44 207 THR A O 1
ATOM 1581 N N . PRO A 1 208 ? -23.346 -1.624 10.291 1.00 98.00 208 PRO A N 1
ATOM 1582 C CA . PRO A 1 208 ? -24.256 -2.724 9.991 1.00 98.00 208 PRO A CA 1
ATOM 1583 C C . PRO A 1 208 ? -24.075 -3.211 8.545 1.00 98.00 208 PRO A C 1
ATOM 1585 O O . PRO A 1 208 ? -23.429 -2.553 7.725 1.00 98.00 208 PRO A O 1
ATOM 1588 N N . GLY A 1 209 ? -24.683 -4.353 8.220 1.00 97.12 209 GLY A N 1
ATOM 1589 C CA . GLY A 1 209 ? -24.589 -4.946 6.885 1.00 97.12 209 GLY A CA 1
ATOM 1590 C C . GLY A 1 209 ? -25.325 -4.134 5.812 1.00 97.12 209 GLY A C 1
ATOM 1591 O O . GLY A 1 209 ? -26.086 -3.218 6.143 1.00 97.12 209 GLY A O 1
ATOM 1592 N N . PRO A 1 210 ? -25.153 -4.464 4.519 1.00 97.12 210 PRO A N 1
ATOM 1593 C CA . PRO A 1 210 ? -25.803 -3.740 3.428 1.00 97.12 210 PRO A CA 1
ATOM 1594 C C . PRO A 1 210 ? -27.327 -3.667 3.586 1.00 97.12 210 PRO A C 1
ATOM 1596 O O . PRO A 1 210 ? -28.022 -4.680 3.611 1.00 97.12 210 PRO A O 1
ATOM 1599 N N . GLY A 1 211 ? -27.861 -2.445 3.673 1.00 96.69 211 GLY A N 1
ATOM 1600 C CA . GLY A 1 211 ? -29.299 -2.199 3.850 1.00 96.69 211 GLY A CA 1
ATOM 1601 C C . GLY A 1 211 ? -29.832 -2.403 5.276 1.00 96.69 211 GLY A C 1
ATOM 1602 O O . GLY A 1 211 ? -31.031 -2.225 5.493 1.00 96.69 211 GLY A O 1
ATOM 1603 N N . CYS A 1 212 ? -28.971 -2.739 6.236 1.00 97.94 212 CYS A N 1
ATOM 1604 C CA . CYS A 1 212 ? -29.307 -2.837 7.655 1.00 97.94 212 CYS A CA 1
ATOM 1605 C C . CYS A 1 212 ? -29.107 -1.494 8.372 1.00 97.94 212 CYS A C 1
ATOM 1607 O O . CYS A 1 212 ? -28.725 -0.491 7.769 1.00 97.94 212 CYS A O 1
ATOM 1609 N N . SER A 1 213 ? -29.403 -1.448 9.670 1.00 97.88 213 SER A N 1
ATOM 1610 C CA . SER A 1 213 ? -29.346 -0.214 10.458 1.00 97.88 213 SER A CA 1
ATOM 1611 C C . SER A 1 213 ? -28.738 -0.410 11.844 1.00 97.88 213 SER A C 1
ATOM 1613 O O . SER A 1 213 ? -28.688 -1.519 12.383 1.00 97.88 213 SER A O 1
ATOM 1615 N N . VAL A 1 214 ? -28.308 0.702 12.445 1.00 98.19 214 VAL A N 1
ATOM 1616 C CA . VAL A 1 214 ? -27.955 0.767 13.865 1.00 98.19 214 VAL A CA 1
ATOM 1617 C C . VAL A 1 214 ? -29.145 1.313 14.648 1.00 98.19 214 VAL A C 1
ATOM 1619 O O . VAL A 1 214 ? -29.593 2.436 14.427 1.00 98.19 214 VAL A O 1
ATOM 1622 N N . THR A 1 215 ? -29.654 0.532 15.599 1.00 98.19 215 THR A N 1
ATOM 1623 C CA . THR A 1 215 ? -30.703 0.957 16.531 1.00 98.19 215 THR A CA 1
ATOM 1624 C C . THR A 1 215 ? -30.109 1.171 17.914 1.00 98.19 215 THR A C 1
ATOM 1626 O O . THR A 1 215 ? -29.702 0.213 18.572 1.00 98.19 215 THR A O 1
ATOM 1629 N N . ILE A 1 216 ? -30.126 2.415 18.390 1.00 97.19 216 ILE A N 1
ATOM 1630 C CA . ILE A 1 216 ? -29.668 2.777 19.734 1.00 97.19 216 ILE A CA 1
ATOM 1631 C C . ILE A 1 216 ? -30.884 3.039 20.627 1.00 97.19 216 ILE A C 1
ATOM 1633 O O . ILE A 1 216 ? -31.747 3.851 20.303 1.00 97.19 216 ILE A O 1
ATOM 1637 N N . THR A 1 217 ? -30.960 2.351 21.765 1.00 95.38 217 THR A N 1
ATOM 1638 C CA . THR A 1 217 ? -31.992 2.562 22.792 1.00 95.38 217 THR A CA 1
ATOM 1639 C C . THR A 1 217 ? -31.346 2.792 24.156 1.00 95.38 217 THR A C 1
ATOM 1641 O O . THR A 1 217 ? -30.464 2.044 24.570 1.00 95.38 217 THR A O 1
ATOM 1644 N N . GLY A 1 218 ? -31.787 3.825 24.875 1.00 93.88 218 GLY A N 1
ATOM 1645 C CA . GLY A 1 218 ? -31.145 4.277 26.113 1.00 93.88 218 GLY A CA 1
ATOM 1646 C C . GLY A 1 218 ? -30.274 5.511 25.881 1.00 93.88 218 GLY A C 1
ATOM 1647 O O . GLY A 1 218 ? -30.655 6.390 25.112 1.00 93.88 218 GLY A O 1
ATOM 1648 N N . SER A 1 219 ? -29.134 5.584 26.565 1.00 95.69 219 SER A N 1
ATOM 1649 C CA . SER A 1 219 ? -28.193 6.711 26.522 1.00 95.69 219 SER A CA 1
ATOM 1650 C C . SER A 1 219 ? -26.825 6.331 25.949 1.00 95.69 219 SER A C 1
ATOM 1652 O O . SER A 1 219 ? -25.844 7.019 26.220 1.00 95.69 219 SER A O 1
ATOM 1654 N N . ALA A 1 220 ? -26.735 5.207 25.236 1.00 96.69 220 ALA A N 1
ATOM 1655 C CA . ALA A 1 220 ? -25.490 4.785 24.614 1.00 96.69 220 ALA A CA 1
ATOM 1656 C C . ALA A 1 220 ? -25.060 5.751 23.497 1.00 96.69 220 ALA A C 1
ATOM 1658 O O . ALA A 1 220 ? -25.901 6.381 22.853 1.00 96.69 220 ALA A O 1
ATOM 1659 N N . VAL A 1 221 ? -23.751 5.846 23.268 1.00 96.25 221 VAL A N 1
ATOM 1660 C CA . VAL A 1 221 ? -23.149 6.760 22.286 1.00 96.25 221 VAL A CA 1
ATOM 1661 C C . VAL A 1 221 ? -22.252 5.978 21.331 1.00 96.25 221 VAL A C 1
ATOM 1663 O O . VAL A 1 221 ? -21.507 5.102 21.762 1.00 96.25 221 VAL A O 1
ATOM 1666 N N . VAL A 1 222 ? -22.318 6.312 20.044 1.00 96.44 222 VAL A N 1
ATOM 1667 C CA . VAL A 1 222 ? -21.351 5.907 19.014 1.00 96.44 222 VAL A CA 1
ATOM 1668 C C . VAL A 1 222 ? -20.646 7.184 18.569 1.00 96.44 222 VAL A C 1
ATOM 1670 O O . VAL A 1 222 ? -21.326 8.153 18.227 1.00 96.44 222 VAL A O 1
ATOM 1673 N N . THR A 1 223 ? -19.316 7.236 18.655 1.00 95.00 223 THR A N 1
ATOM 1674 C CA . THR A 1 223 ? -18.557 8.453 18.310 1.00 95.00 223 THR A CA 1
ATOM 1675 C C . THR A 1 223 ? -18.278 8.581 16.814 1.00 95.00 223 THR A C 1
ATOM 1677 O O . THR A 1 223 ? -18.071 9.698 16.340 1.00 95.00 223 THR A O 1
ATOM 1680 N N . GLY A 1 224 ? -18.284 7.462 16.086 1.00 93.44 224 GLY A N 1
ATOM 1681 C CA . GLY A 1 224 ? -18.062 7.391 14.647 1.00 93.44 224 GLY A CA 1
ATOM 1682 C C . GLY A 1 224 ? -19.343 7.278 13.815 1.00 93.44 224 GLY A C 1
ATOM 1683 O O . GLY A 1 224 ? -20.432 7.704 14.209 1.00 93.44 224 GLY A O 1
ATOM 1684 N N . SER A 1 225 ? -19.189 6.709 12.624 1.00 94.94 225 SER A N 1
ATOM 1685 C CA . SER A 1 225 ? -20.251 6.467 11.655 1.00 94.94 225 SER A CA 1
ATOM 1686 C C . SER A 1 225 ? -21.204 5.355 12.100 1.00 94.94 225 SER A C 1
ATOM 1688 O O . SER A 1 225 ? -20.839 4.420 12.813 1.00 94.94 225 SER A O 1
ATOM 1690 N N . THR A 1 226 ? -22.448 5.453 11.634 1.00 97.00 226 THR A N 1
ATOM 1691 C CA . THR A 1 226 ? -23.465 4.387 11.717 1.00 97.00 226 THR A CA 1
ATOM 1692 C C . THR A 1 226 ? -23.977 3.985 10.332 1.00 97.00 226 THR A C 1
ATOM 1694 O O . THR A 1 226 ? -25.021 3.343 10.202 1.00 97.00 226 THR A O 1
ATOM 1697 N N . GLU A 1 227 ? -23.268 4.412 9.282 1.00 96.62 227 GLU A N 1
ATOM 1698 C CA . GLU A 1 227 ? -23.630 4.121 7.901 1.00 96.62 227 GLU A CA 1
ATOM 1699 C C . GLU A 1 227 ? -23.447 2.626 7.589 1.00 96.62 227 GLU A C 1
ATOM 1701 O O . GLU A 1 227 ? -22.470 2.020 8.036 1.00 96.62 227 GLU A O 1
ATOM 1706 N N . PRO A 1 228 ? -24.364 2.011 6.820 1.00 95.88 228 PRO A N 1
ATOM 1707 C CA . PRO A 1 228 ? -24.236 0.612 6.428 1.00 95.88 228 PRO A CA 1
ATOM 1708 C C . PRO A 1 228 ? -23.033 0.362 5.520 1.00 95.88 228 PRO A C 1
ATOM 1710 O O . PRO A 1 228 ? -22.721 1.176 4.647 1.00 95.88 228 PRO A O 1
ATOM 1713 N N . ALA A 1 229 ? -22.414 -0.811 5.666 1.00 93.88 229 ALA A N 1
ATOM 1714 C CA . ALA A 1 229 ? -21.385 -1.265 4.743 1.00 93.88 229 ALA A CA 1
ATOM 1715 C C . ALA A 1 229 ? -21.953 -1.402 3.314 1.00 93.88 229 ALA A C 1
ATOM 1717 O O . ALA A 1 229 ? -23.102 -1.822 3.137 1.00 93.88 229 ALA A O 1
ATOM 1718 N N . PRO A 1 230 ? -21.162 -1.092 2.270 1.00 90.88 230 PRO A N 1
ATOM 1719 C CA . PRO A 1 230 ? -21.596 -1.251 0.882 1.00 90.88 230 PRO A CA 1
ATOM 1720 C C . PRO A 1 230 ? -21.705 -2.724 0.455 1.00 90.88 230 PRO A C 1
ATOM 1722 O O . PRO A 1 230 ? -22.439 -3.039 -0.481 1.00 90.88 230 PRO A O 1
ATOM 1725 N N . GLU A 1 231 ? -20.982 -3.618 1.129 1.00 92.88 231 GLU A N 1
ATOM 1726 C CA . GLU A 1 231 ? -20.958 -5.061 0.887 1.00 92.88 231 GLU A CA 1
ATOM 1727 C C . GLU A 1 231 ? -20.837 -5.834 2.208 1.00 92.88 231 GLU A C 1
ATOM 1729 O O . GLU A 1 231 ? -20.441 -5.273 3.230 1.00 92.88 231 GLU A O 1
ATOM 1734 N N . GLU A 1 232 ? -21.213 -7.115 2.200 1.00 93.50 232 GLU A N 1
ATOM 1735 C CA . GLU A 1 232 ? -21.079 -7.972 3.380 1.00 93.50 232 GLU A CA 1
ATOM 1736 C C . GLU A 1 232 ? -19.608 -8.231 3.708 1.00 93.50 232 GLU A C 1
ATOM 1738 O O . GLU A 1 232 ? -18.779 -8.523 2.840 1.00 93.50 232 GLU A O 1
ATOM 1743 N N . PHE A 1 233 ? -19.295 -8.205 4.997 1.00 89.00 233 PHE A N 1
ATOM 1744 C CA . PHE A 1 233 ? -17.982 -8.561 5.486 1.00 89.00 233 PHE A CA 1
ATOM 1745 C C . PHE A 1 233 ? -17.834 -10.084 5.528 1.00 89.00 233 PHE A C 1
ATOM 1747 O O . PHE A 1 233 ? -18.543 -10.794 6.246 1.00 89.00 233 PHE A O 1
ATOM 1754 N N . THR A 1 234 ? -16.882 -10.605 4.756 1.00 86.88 234 THR A N 1
ATOM 1755 C CA . THR A 1 234 ? -16.546 -12.030 4.775 1.00 86.88 234 THR A CA 1
ATOM 1756 C C . THR A 1 234 ? -15.408 -12.263 5.757 1.00 86.88 234 THR A C 1
ATOM 1758 O O . THR A 1 234 ? -14.253 -11.940 5.468 1.00 86.88 234 THR A O 1
ATOM 1761 N N . LEU A 1 235 ? -15.722 -12.867 6.907 1.00 78.69 235 LEU A N 1
ATOM 1762 C CA . LEU A 1 235 ? -14.692 -13.375 7.807 1.00 78.69 235 LEU A CA 1
ATOM 1763 C C . LEU A 1 235 ? -13.898 -14.452 7.069 1.00 78.69 235 LEU A C 1
ATOM 1765 O O . LEU A 1 235 ? -14.456 -15.454 6.617 1.00 78.69 235 LEU A O 1
ATOM 1769 N N . ARG A 1 236 ? -12.586 -14.251 6.938 1.00 73.50 236 ARG A N 1
ATOM 1770 C CA . ARG A 1 236 ? -11.712 -15.326 6.474 1.00 73.50 236 ARG A CA 1
ATOM 1771 C C . ARG A 1 236 ? -11.739 -16.421 7.528 1.00 73.50 236 ARG A C 1
ATOM 1773 O O . ARG A 1 236 ? -11.370 -16.174 8.673 1.00 73.50 236 ARG A O 1
ATOM 1780 N N . GLY A 1 237 ? -12.182 -17.612 7.131 1.00 68.12 237 GLY A N 1
ATOM 1781 C CA . GLY A 1 237 ? -12.009 -18.801 7.949 1.00 68.12 237 GLY A CA 1
ATOM 1782 C C . GLY A 1 237 ? -10.537 -18.928 8.323 1.00 68.12 237 GLY A C 1
ATOM 1783 O O . GLY A 1 237 ? -9.656 -18.774 7.473 1.00 68.12 237 GLY A O 1
ATOM 1784 N N . LEU A 1 238 ? -10.280 -19.137 9.607 1.00 66.06 238 LEU A N 1
ATOM 1785 C CA . LEU A 1 238 ? -8.951 -19.464 10.077 1.00 66.06 238 LEU A CA 1
ATOM 1786 C C . LEU A 1 238 ? -8.755 -20.949 9.766 1.00 66.06 238 LEU A C 1
ATOM 1788 O O . LEU A 1 238 ? -9.213 -21.807 10.515 1.00 66.06 238 LEU A O 1
ATOM 1792 N N . ASP A 1 239 ? -8.155 -21.241 8.617 1.00 62.59 239 ASP A N 1
ATOM 1793 C CA . ASP A 1 239 ? -7.821 -22.609 8.219 1.00 62.59 239 ASP A CA 1
ATOM 1794 C C . ASP A 1 239 ? -6.539 -23.010 8.962 1.00 62.59 239 ASP A C 1
ATOM 1796 O O . ASP A 1 239 ? -5.441 -23.031 8.406 1.00 62.59 239 ASP A O 1
ATOM 1800 N N . ILE A 1 240 ? -6.656 -23.176 10.284 1.00 67.56 240 ILE A N 1
ATOM 1801 C CA . ILE A 1 240 ? -5.586 -23.773 11.078 1.00 67.56 240 ILE A CA 1
ATOM 1802 C C . ILE A 1 240 ? -5.886 -25.253 11.176 1.00 67.56 240 ILE A C 1
ATOM 1804 O O . ILE A 1 240 ? -6.708 -25.689 11.982 1.00 67.56 240 ILE A O 1
ATOM 1808 N N . GLU A 1 241 ? -5.190 -26.025 10.354 1.00 68.50 241 GLU A N 1
ATOM 1809 C CA . GLU A 1 241 ? -5.029 -27.444 10.611 1.00 68.50 241 GLU A CA 1
ATOM 1810 C C . GLU A 1 241 ? -4.104 -27.590 11.822 1.00 68.50 241 GLU A C 1
ATOM 1812 O O . GLU A 1 241 ? -2.879 -27.496 11.726 1.00 68.50 241 GLU A O 1
ATOM 1817 N N . PHE A 1 242 ? -4.703 -27.772 12.995 1.00 67.25 242 PHE A N 1
ATOM 1818 C CA . PHE A 1 242 ? -3.975 -28.280 14.144 1.00 67.25 242 PHE A CA 1
ATOM 1819 C C . PHE A 1 242 ? -3.781 -29.779 13.924 1.00 67.25 242 PHE A C 1
ATOM 1821 O O . PHE A 1 242 ? -4.728 -30.558 13.998 1.00 67.25 242 PHE A O 1
ATOM 1828 N N . SER A 1 243 ? -2.555 -30.178 13.605 1.00 67.12 243 SER A N 1
ATOM 1829 C CA . SER A 1 243 ? -2.123 -31.565 13.755 1.00 67.12 243 SER A CA 1
ATOM 1830 C C . SER A 1 243 ? -2.024 -31.825 15.253 1.00 67.12 243 SER A C 1
ATOM 1832 O O . SER A 1 243 ? -1.135 -31.266 15.897 1.00 67.12 243 SER A O 1
ATOM 1834 N N . SER A 1 244 ? -2.948 -32.599 15.821 1.00 68.25 244 SER A N 1
ATOM 1835 C CA . SER A 1 244 ? -2.779 -33.085 17.188 1.00 68.25 244 SER A CA 1
ATOM 1836 C C . SER A 1 244 ? -1.558 -33.996 17.242 1.00 68.25 244 SER A C 1
ATOM 1838 O O . SER A 1 244 ? -1.357 -34.833 16.359 1.00 68.25 244 SER A O 1
ATOM 1840 N N . ASP A 1 245 ? -0.710 -33.787 18.248 1.00 65.69 245 ASP A N 1
ATOM 1841 C CA . ASP A 1 245 ? 0.476 -34.624 18.425 1.00 65.69 245 ASP A CA 1
ATOM 1842 C C . ASP A 1 245 ? 0.131 -35.909 19.197 1.00 65.69 245 ASP A C 1
ATOM 1844 O O . ASP A 1 245 ? 0.809 -36.901 18.961 1.00 65.69 245 ASP A O 1
ATOM 1848 N N . GLU A 1 246 ? -0.907 -35.909 20.062 1.00 77.06 246 GLU A N 1
ATOM 1849 C CA . GLU A 1 246 ? -1.543 -37.066 20.745 1.00 77.06 246 GLU A CA 1
ATOM 1850 C C . GLU A 1 246 ? -2.592 -36.592 21.803 1.00 77.06 246 GLU A C 1
ATOM 1852 O O . GLU A 1 246 ? -2.809 -35.392 21.966 1.00 77.06 246 GLU A O 1
ATOM 1857 N N . ASP A 1 247 ? -3.264 -37.503 22.530 1.00 83.12 247 ASP A N 1
ATOM 1858 C CA . ASP A 1 247 ? -4.067 -37.187 23.737 1.00 83.12 247 ASP A CA 1
ATOM 1859 C C . ASP A 1 247 ? -3.155 -37.051 24.977 1.00 83.12 247 ASP A C 1
ATOM 1861 O O . ASP A 1 247 ? -2.332 -37.934 25.223 1.00 83.12 247 ASP A O 1
ATOM 1865 N N . LEU A 1 248 ? -3.371 -36.052 25.845 1.00 84.75 248 LEU A N 1
ATOM 1866 C CA . LEU A 1 248 ? -2.690 -35.966 27.149 1.00 84.75 248 LEU A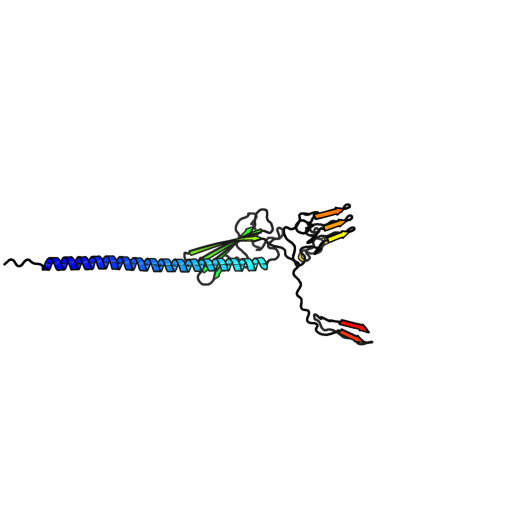 CA 1
ATOM 1867 C C . LEU A 1 248 ? -3.485 -36.729 28.217 1.00 84.75 248 LEU A C 1
ATOM 1869 O O . LEU A 1 248 ? -4.609 -36.344 28.554 1.00 84.75 248 LEU A O 1
ATOM 1873 N N . ARG A 1 249 ? -2.919 -37.800 28.786 1.00 84.69 249 ARG A N 1
ATOM 1874 C CA . ARG A 1 249 ? -3.600 -38.627 29.801 1.00 84.69 249 ARG A CA 1
ATOM 1875 C C . ARG A 1 249 ? -2.711 -38.902 31.004 1.00 84.69 249 ARG A C 1
ATOM 1877 O O . ARG A 1 249 ? -1.844 -39.765 30.950 1.00 84.69 249 ARG A O 1
ATOM 1884 N N . GLU A 1 250 ? -3.031 -38.260 32.121 1.00 84.62 250 GLU A N 1
ATOM 1885 C CA . GLU A 1 250 ? -2.360 -38.470 33.405 1.00 84.62 250 GLU A CA 1
ATOM 1886 C C . GLU A 1 250 ? -3.297 -39.177 34.396 1.00 84.62 250 GLU A C 1
ATOM 1888 O O . GLU A 1 250 ? -4.493 -38.876 34.473 1.00 84.62 250 GLU A O 1
ATOM 1893 N N . THR A 1 251 ? -2.773 -40.142 35.163 1.00 79.25 251 THR A N 1
ATOM 1894 C CA . THR A 1 251 ? -3.555 -40.892 36.160 1.00 79.25 251 THR A CA 1
ATOM 1895 C C . THR A 1 251 ? -2.829 -41.007 37.501 1.00 79.25 251 THR A C 1
ATOM 1897 O O . THR A 1 251 ? -1.684 -41.455 37.580 1.00 79.25 251 THR A O 1
ATOM 1900 N N . GLY A 1 252 ? -3.523 -40.682 38.591 1.00 80.50 252 GLY A N 1
ATOM 1901 C CA . GLY A 1 252 ? -3.025 -40.801 39.956 1.00 80.50 252 GLY A CA 1
ATOM 1902 C C . GLY A 1 252 ? -1.998 -39.723 40.304 1.00 80.50 252 GLY A C 1
ATOM 1903 O O . GLY A 1 252 ? -2.301 -38.537 40.305 1.00 80.50 252 GLY A O 1
ATOM 1904 N N . THR A 1 253 ? -0.783 -40.134 40.675 1.00 85.19 253 THR A N 1
ATOM 1905 C CA . THR A 1 253 ? 0.310 -39.222 41.067 1.00 85.19 253 THR A CA 1
ATOM 1906 C C . THR A 1 253 ? 1.382 -39.088 39.984 1.00 85.19 253 THR A C 1
ATOM 1908 O O . THR A 1 253 ? 2.530 -38.765 40.303 1.00 85.19 253 THR A O 1
ATOM 1911 N N . SER A 1 254 ? 1.057 -39.421 38.731 1.00 81.25 254 SER A N 1
ATOM 1912 C CA . SER A 1 254 ? 1.976 -39.236 37.611 1.00 81.25 254 SER A CA 1
ATOM 1913 C C . SER A 1 254 ? 2.233 -37.746 37.369 1.00 81.25 254 SER A C 1
ATOM 1915 O O . SER A 1 254 ? 1.461 -36.874 37.778 1.00 81.25 254 SER A O 1
ATOM 1917 N N . ARG A 1 255 ? 3.401 -37.455 36.796 1.00 81.94 255 ARG A N 1
ATOM 1918 C CA . ARG A 1 255 ? 3.798 -36.105 36.418 1.00 81.94 255 ARG A CA 1
ATOM 1919 C C . ARG A 1 255 ? 4.426 -36.165 35.039 1.00 81.94 255 ARG A C 1
ATOM 1921 O O . ARG A 1 255 ? 5.583 -36.566 34.917 1.00 81.94 255 ARG A O 1
ATOM 1928 N N . GLU A 1 256 ? 3.698 -35.689 34.047 1.00 86.75 256 GLU A N 1
ATOM 1929 C CA . GLU A 1 256 ? 4.250 -35.367 32.739 1.00 86.75 256 GLU A CA 1
ATOM 1930 C C . GLU A 1 256 ? 4.817 -33.941 32.736 1.00 86.75 256 GLU A C 1
ATOM 1932 O O . GLU A 1 256 ? 4.191 -32.989 33.210 1.00 86.75 256 GLU A O 1
ATOM 1937 N N . ILE A 1 257 ? 6.059 -33.793 32.272 1.00 87.88 257 ILE A N 1
ATOM 1938 C CA . ILE A 1 257 ? 6.710 -32.493 32.091 1.00 87.88 257 ILE A CA 1
ATOM 1939 C C . ILE A 1 257 ? 6.908 -32.314 30.595 1.00 87.88 257 ILE A C 1
ATOM 1941 O O . ILE A 1 257 ? 7.776 -32.953 30.002 1.00 87.88 257 ILE A O 1
ATOM 1945 N N . LEU A 1 258 ? 6.108 -31.432 30.011 1.00 86.44 258 LEU A N 1
ATOM 1946 C CA . LEU A 1 258 ? 6.266 -31.012 28.629 1.00 86.44 258 LEU A CA 1
ATOM 1947 C C . LEU A 1 258 ? 7.528 -30.146 28.513 1.00 86.44 258 LEU A C 1
ATOM 1949 O O . LEU A 1 258 ? 7.791 -29.302 29.374 1.00 86.44 258 LEU A O 1
ATOM 1953 N N . SER A 1 259 ? 8.330 -30.386 27.478 1.00 89.00 259 SER A N 1
ATOM 1954 C CA . SER A 1 259 ? 9.454 -29.508 27.136 1.00 89.00 259 SER A CA 1
ATOM 1955 C C . SER A 1 259 ? 8.953 -28.166 26.591 1.00 89.00 259 SER A C 1
ATOM 1957 O O . SER A 1 259 ? 7.772 -28.010 26.301 1.00 89.00 259 SER A O 1
ATOM 1959 N N . ASP A 1 260 ? 9.837 -27.183 26.426 1.00 80.00 260 ASP A N 1
ATOM 1960 C CA . ASP A 1 260 ? 9.451 -25.913 25.805 1.00 80.00 260 ASP A CA 1
ATOM 1961 C C . ASP A 1 260 ? 8.970 -26.159 24.364 1.00 80.00 260 ASP A C 1
ATOM 1963 O O . ASP A 1 260 ? 9.706 -26.698 23.535 1.00 80.00 260 ASP A O 1
ATOM 1967 N N . GLY A 1 261 ? 7.727 -25.782 24.067 1.00 82.31 261 GLY A N 1
ATOM 1968 C CA . GLY A 1 261 ? 7.098 -26.064 22.781 1.00 82.31 261 GLY A CA 1
ATOM 1969 C C . GLY A 1 261 ? 5.626 -25.665 22.737 1.00 82.31 261 GLY A C 1
ATOM 1970 O O . GLY A 1 261 ? 5.051 -25.221 23.731 1.00 82.31 261 GLY A O 1
ATOM 1971 N N . ILE A 1 262 ? 5.026 -25.811 21.556 1.00 76.44 262 ILE A N 1
ATOM 1972 C CA . ILE A 1 262 ? 3.584 -25.666 21.347 1.00 76.44 262 ILE A CA 1
ATOM 1973 C C . ILE A 1 262 ? 3.022 -27.076 21.208 1.00 76.44 262 ILE A C 1
ATOM 1975 O O . ILE A 1 262 ? 3.509 -27.834 20.376 1.00 76.44 262 ILE A O 1
ATOM 1979 N N . TYR A 1 263 ? 2.017 -27.406 22.012 1.00 80.81 263 TYR A N 1
ATOM 1980 C CA . TYR A 1 263 ? 1.389 -28.723 22.031 1.00 80.81 263 TYR A CA 1
ATOM 1981 C C . TYR A 1 263 ? -0.084 -28.599 21.677 1.00 80.81 263 TYR A C 1
ATOM 1983 O O . TYR A 1 263 ? -0.769 -27.698 22.168 1.00 80.81 263 TYR A O 1
ATOM 1991 N N . TYR A 1 264 ? -0.566 -29.533 20.864 1.00 79.56 264 TYR A N 1
ATOM 1992 C CA . TYR A 1 264 ? -1.972 -29.656 20.509 1.00 79.56 264 TYR A CA 1
ATOM 1993 C C . TYR A 1 264 ? -2.459 -31.029 20.959 1.00 79.56 264 TYR A C 1
ATOM 1995 O O . TYR A 1 264 ? -1.969 -32.047 20.471 1.00 79.56 264 TYR A O 1
ATOM 2003 N N . PHE A 1 265 ? -3.402 -31.039 21.899 1.00 81.88 265 PHE A N 1
ATOM 2004 C CA . PHE A 1 265 ? -4.026 -32.255 22.411 1.00 81.88 265 PHE A CA 1
ATOM 2005 C C . PHE A 1 265 ? -5.492 -32.281 21.992 1.00 81.88 265 PHE A C 1
ATOM 2007 O O . PHE A 1 265 ? -6.201 -31.293 22.200 1.00 81.88 265 PHE A O 1
ATOM 2014 N N . ASP A 1 266 ? -5.946 -33.407 21.446 1.00 81.81 266 ASP A N 1
ATOM 2015 C CA . ASP A 1 266 ? -7.368 -33.609 21.137 1.00 81.81 266 ASP A CA 1
ATOM 2016 C C . ASP A 1 266 ? -8.191 -33.777 22.422 1.00 81.81 266 ASP A C 1
ATOM 2018 O O . ASP A 1 266 ? -9.314 -33.281 22.539 1.00 81.81 266 ASP A O 1
ATOM 2022 N N . GLU A 1 267 ? -7.606 -34.436 23.423 1.00 79.75 267 GLU A N 1
ATOM 2023 C CA . GLU A 1 267 ? -8.206 -34.644 24.732 1.00 79.75 267 GLU A CA 1
ATOM 2024 C C . GLU A 1 267 ? -7.165 -34.485 25.852 1.00 79.75 267 GLU A C 1
ATOM 2026 O O . GLU A 1 267 ? -6.048 -34.991 25.759 1.00 79.75 267 GLU A O 1
ATOM 2031 N N . ILE A 1 268 ? -7.551 -33.819 26.948 1.00 84.88 268 ILE A N 1
ATOM 2032 C CA . ILE A 1 268 ? -6.780 -33.785 28.199 1.00 84.88 268 ILE A CA 1
ATOM 2033 C C . ILE A 1 268 ? -7.589 -34.505 29.279 1.00 84.88 268 ILE A C 1
ATOM 2035 O O . ILE A 1 268 ? -8.662 -34.037 29.672 1.00 84.88 268 ILE A O 1
ATOM 2039 N N . ARG A 1 269 ? -7.077 -35.629 29.792 1.00 82.00 269 ARG A N 1
ATOM 2040 C CA . ARG A 1 269 ? -7.657 -36.342 30.941 1.00 82.00 269 ARG A CA 1
ATOM 2041 C C . ARG A 1 269 ? -6.687 -36.380 32.107 1.00 82.00 269 ARG A C 1
ATOM 2043 O O . ARG A 1 269 ? -5.579 -36.888 31.983 1.00 82.00 269 ARG A O 1
ATOM 2050 N N . LEU A 1 270 ? -7.160 -35.899 33.251 1.00 80.62 270 LEU A N 1
ATOM 2051 C CA . LEU A 1 270 ? -6.475 -35.973 34.536 1.00 80.62 270 LEU A CA 1
ATOM 2052 C C . LEU A 1 270 ? -7.400 -36.746 35.485 1.00 80.62 270 LEU A C 1
ATOM 2054 O O . LEU A 1 270 ? -8.482 -36.248 35.807 1.00 80.62 270 LEU A O 1
ATOM 2058 N N . THR A 1 271 ? -7.031 -37.969 35.867 1.00 78.00 271 THR A N 1
ATOM 2059 C CA . THR A 1 271 ? -7.874 -38.857 36.702 1.00 78.00 271 THR A CA 1
ATOM 2060 C C . THR A 1 271 ? -7.176 -39.358 37.947 1.00 78.00 271 THR A C 1
ATOM 2062 O O . THR A 1 271 ? -5.987 -39.716 37.837 1.00 78.00 271 THR A O 1
#

Radius of gyration: 35.68 Å; chains: 1; bounding box: 60×61×138 Å

pLDDT: mean 85.06, std 14.07, range [43.88, 98.31]

Sequence (271 aa):
MVLRRHDGNAILISIFAVTTLLILGSAFLSSVTFDIKNASWQLHRVQAFYLAEAGVNRAIKALRNDLDWTSFNDGSATNNRQGAEDFDWYPLYDGQDVVDVTLGEGTYTVMLRNLPGNPKGLDLKSIGRSRSQTWTIQLRLGAHDRGPFEFAAFGGSGLSVSGSVETDSYNSALGRYEDQTPGQEGNIGSNGDIRITGSGCIKGDATPGPGCSVTITGSAVVTGSTEPAPEEFTLRGLDIEFSSDEDLRETGTSREILSDGIYYFDEIRLT

Secondary structure (DSSP, 8-state):
------HHHHHHHHHHHHHHHHHHHHHHHHHHHHHHHHHHHHHHHHHHHHHHHHHHHHHHHHHHH-SSTT-TTTTTTSS--TT--SS--EE-BSSSB-SSEEETTEEEEEEEEEPTT-TTEEEEEEEEEETTEEEEEEEEEE-----S-SSSEEESS-EEEEES-EE-B--GGG--GGGSPPBS---EEESS-EEEEES-EESS-EEPPTT--EEEEES-EESS--PPPSS---PPP--------EEEEE-TT----PPSS---EEEEEE-